Protein AF-A0A196SP09-F1 (afdb_monomer_lite)

Foldseek 3Di:
DDDPPPPPPPQAAAAADQDPCLPQNQADPVCNVLLVVLVVLLVCLLVQDAQDPQLVVCVVPVVPLVSLVVSQVVCQVVVLSLLVCVVSLVVLLVLLVVLLVVLLVDPVSSVSNNSLSSNLSSLLSQLSVLVSLVVRCRSVVSLVSNLSSCVSCVVPDDHSAHNVSSVVSNVLSVDSRSSLVVNLVSQLDPPLVSSLLVLLNHLQHLLVSLPCPPHDRDLVSLLSSLSSSLSSLLSSQSSPPVGPQAPDSHPLVSNLVSLLVSPPSSLVSLLCCCPRGPPLVPPRRDPVSNCSSVVSND

Structure (mmCIF, N/CA/C/O backbone):
data_AF-A0A196SP09-F1
#
_entry.id   AF-A0A196SP09-F1
#
loop_
_atom_site.group_PDB
_atom_site.id
_atom_site.type_symbol
_atom_site.label_atom_id
_atom_site.label_alt_id
_atom_site.label_comp_id
_atom_site.label_asym_id
_atom_site.label_entity_id
_atom_site.label_seq_id
_atom_site.pdbx_PDB_ins_code
_atom_site.Cartn_x
_atom_site.Cartn_y
_atom_site.Cartn_z
_atom_site.occupancy
_atom_site.B_iso_or_equiv
_atom_site.auth_seq_id
_atom_site.auth_comp_id
_atom_site.auth_asym_id
_atom_site.auth_atom_id
_atom_site.pdbx_PDB_model_num
ATOM 1 N N . MET A 1 1 ? 42.563 -8.379 -29.342 1.00 34.25 1 MET A N 1
ATOM 2 C CA . MET A 1 1 ? 41.766 -7.534 -28.430 1.00 34.25 1 MET A CA 1
ATOM 3 C C . MET A 1 1 ? 40.307 -7.861 -28.686 1.00 34.25 1 MET A C 1
ATOM 5 O O . MET A 1 1 ? 39.772 -7.442 -29.701 1.00 34.25 1 MET A O 1
ATOM 9 N N . GLY A 1 2 ? 39.725 -8.736 -27.865 1.00 29.48 2 GLY A N 1
ATOM 10 C CA . GLY A 1 2 ? 38.322 -9.121 -27.997 1.00 29.48 2 GLY A CA 1
ATOM 11 C C . GLY A 1 2 ? 37.447 -8.077 -27.318 1.00 29.48 2 GLY A C 1
ATOM 12 O O . GLY A 1 2 ? 37.572 -7.872 -26.113 1.00 29.48 2 GLY A O 1
ATOM 13 N N . PHE A 1 3 ? 36.596 -7.407 -28.090 1.00 30.56 3 PHE A N 1
ATOM 14 C CA . PHE A 1 3 ? 35.512 -6.602 -27.545 1.00 30.56 3 PHE A CA 1
ATOM 15 C C . PHE A 1 3 ? 34.494 -7.551 -26.913 1.00 30.56 3 PHE A C 1
ATOM 17 O O . PHE A 1 3 ? 33.843 -8.333 -27.601 1.00 30.56 3 PHE A O 1
ATOM 24 N N . CYS A 1 4 ? 34.399 -7.508 -25.587 1.00 27.55 4 CYS A N 1
ATOM 25 C CA . CYS A 1 4 ? 33.349 -8.180 -24.842 1.00 27.55 4 CYS A CA 1
ATOM 26 C C . CYS A 1 4 ? 32.075 -7.339 -24.987 1.00 27.55 4 CYS A C 1
ATOM 28 O O . CYS A 1 4 ? 31.869 -6.373 -24.254 1.00 27.55 4 CYS A O 1
ATOM 30 N N . THR A 1 5 ? 31.242 -7.658 -25.974 1.00 32.91 5 THR A N 1
ATOM 31 C CA . THR A 1 5 ? 29.873 -7.144 -26.055 1.00 32.91 5 THR A CA 1
ATOM 32 C C . THR A 1 5 ? 29.024 -7.884 -25.025 1.00 32.91 5 THR A C 1
ATOM 34 O O . THR A 1 5 ? 28.335 -8.849 -25.347 1.00 32.91 5 THR A O 1
ATOM 37 N N . CYS A 1 6 ? 29.082 -7.444 -23.765 1.00 33.06 6 CYS A N 1
ATOM 38 C CA . CYS A 1 6 ? 28.015 -7.717 -22.807 1.00 33.06 6 CYS A CA 1
ATOM 39 C C . CYS A 1 6 ? 26.782 -6.944 -23.280 1.00 33.06 6 CYS A C 1
ATOM 41 O O . CYS A 1 6 ? 26.588 -5.790 -22.906 1.00 33.06 6 CYS A O 1
ATOM 43 N N . GLY A 1 7 ? 25.988 -7.560 -24.155 1.00 32.38 7 GLY A N 1
ATOM 44 C CA . GLY A 1 7 ? 24.648 -7.080 -24.445 1.00 32.38 7 GLY A CA 1
ATOM 45 C C . GLY A 1 7 ? 23.857 -7.101 -23.145 1.00 32.38 7 GLY A C 1
ATOM 46 O O . GLY A 1 7 ? 23.478 -8.169 -22.667 1.00 32.38 7 GLY A O 1
ATOM 47 N N . GLU A 1 8 ? 23.637 -5.933 -22.541 1.00 41.34 8 GLU A N 1
ATOM 48 C CA . GLU A 1 8 ? 22.501 -5.770 -21.646 1.00 41.34 8 GLU A CA 1
ATOM 49 C C . GLU A 1 8 ? 21.275 -6.067 -22.508 1.00 41.34 8 GLU A C 1
ATOM 51 O O . GLU A 1 8 ? 20.885 -5.241 -23.324 1.00 41.34 8 GLU A O 1
ATOM 56 N N . THR A 1 9 ? 20.701 -7.266 -22.396 1.00 44.03 9 THR A N 1
ATOM 57 C CA . THR A 1 9 ? 19.372 -7.531 -22.949 1.00 44.03 9 THR A CA 1
ATOM 58 C C . THR A 1 9 ? 18.452 -6.449 -22.401 1.00 44.03 9 THR A C 1
ATOM 60 O O . THR A 1 9 ? 18.206 -6.401 -21.187 1.00 44.03 9 THR A O 1
ATOM 63 N N . GLU A 1 10 ? 18.012 -5.535 -23.264 1.00 54.69 10 GLU A N 1
ATOM 64 C CA . GLU A 1 10 ? 17.018 -4.530 -22.924 1.00 54.69 10 GLU A CA 1
ATOM 65 C C . GLU A 1 10 ? 15.747 -5.276 -22.531 1.00 54.69 10 GLU A C 1
ATOM 67 O O . GLU A 1 10 ? 14.979 -5.728 -23.369 1.00 54.69 10 GLU A O 1
ATOM 72 N N . GLN A 1 11 ? 15.577 -5.515 -21.227 1.00 66.69 11 GLN A N 1
ATOM 73 C CA . GLN A 1 11 ? 14.301 -6.012 -20.728 1.00 66.69 11 GLN A CA 1
ATOM 74 C C . GLN A 1 11 ? 13.218 -5.016 -21.118 1.00 66.69 11 GLN A C 1
ATOM 76 O O . GLN A 1 11 ? 13.412 -3.803 -20.964 1.00 66.69 11 GLN A O 1
ATOM 81 N N . HIS A 1 12 ? 12.123 -5.584 -21.608 1.00 80.25 12 HIS A N 1
ATOM 82 C CA . HIS A 1 12 ? 10.977 -4.875 -22.136 1.00 80.25 12 HIS A CA 1
ATOM 83 C C . HIS A 1 12 ? 10.432 -3.849 -21.139 1.00 80.25 12 HIS A C 1
ATOM 85 O O . HIS A 1 12 ? 10.361 -4.118 -19.934 1.00 80.25 12 HIS A O 1
ATOM 91 N N . HIS A 1 13 ? 10.103 -2.668 -21.647 1.00 83.38 13 HIS A N 1
ATOM 92 C CA . HIS A 1 13 ? 9.536 -1.559 -20.894 1.00 83.38 13 HIS A CA 1
ATOM 93 C C . HIS A 1 13 ? 8.604 -0.760 -21.800 1.00 83.38 13 HIS A C 1
ATOM 95 O O . HIS A 1 13 ? 8.757 -0.773 -23.018 1.00 83.38 13 HIS A O 1
ATOM 101 N N . ILE A 1 14 ? 7.680 -0.041 -21.179 1.00 87.62 14 ILE A N 1
ATOM 102 C CA . ILE A 1 14 ? 6.764 0.883 -21.835 1.00 87.62 14 ILE A CA 1
ATOM 103 C C . ILE A 1 14 ? 7.074 2.313 -21.391 1.00 87.62 14 ILE A C 1
ATOM 105 O O . ILE A 1 14 ? 7.579 2.540 -20.287 1.00 87.62 14 ILE A O 1
ATOM 109 N N . GLU A 1 15 ? 6.757 3.291 -22.235 1.00 86.56 15 GLU A N 1
ATOM 110 C CA . GLU A 1 15 ? 6.836 4.699 -21.848 1.00 86.56 15 GLU A CA 1
ATOM 111 C C . GLU A 1 15 ? 5.701 5.045 -20.876 1.00 86.56 15 GLU A C 1
ATOM 113 O O . GLU A 1 15 ? 4.531 4.726 -21.124 1.00 86.56 15 GLU A O 1
ATOM 118 N N . LEU A 1 16 ? 6.074 5.675 -19.758 1.00 87.44 16 LEU A N 1
ATOM 119 C CA . LEU A 1 16 ? 5.170 6.153 -18.715 1.00 87.44 16 LEU A CA 1
ATOM 120 C C . LEU A 1 16 ? 5.180 7.690 -18.6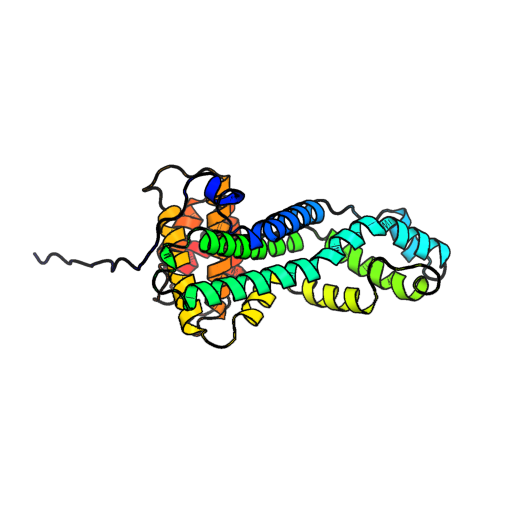69 1.00 87.44 16 LEU A C 1
ATOM 122 O O . LEU A 1 16 ? 6.214 8.293 -18.976 1.00 87.44 16 LEU A O 1
ATOM 126 N N . PRO A 1 17 ? 4.078 8.338 -18.250 1.00 83.25 17 PRO A N 1
ATOM 127 C CA . PRO A 1 17 ? 4.007 9.795 -18.188 1.00 83.25 17 PRO A CA 1
ATOM 128 C C . PRO A 1 17 ? 5.061 10.386 -17.237 1.00 83.25 17 PRO A C 1
ATOM 130 O O . PRO A 1 17 ? 5.317 9.859 -16.156 1.00 83.25 17 PRO A O 1
ATOM 133 N N . VAL A 1 18 ? 5.677 11.505 -17.615 1.00 80.62 18 VAL A N 1
ATOM 134 C CA . VAL A 1 18 ? 6.718 12.175 -16.802 1.00 80.62 18 VAL A CA 1
ATOM 135 C C . VAL A 1 18 ? 6.247 13.487 -16.159 1.00 80.62 18 VAL A C 1
ATOM 137 O O . VAL A 1 18 ? 6.968 14.059 -15.342 1.00 80.62 18 VAL A O 1
ATOM 140 N N . GLY A 1 19 ? 5.047 13.958 -16.518 1.00 78.50 19 GLY A N 1
ATOM 141 C CA . GLY A 1 19 ? 4.392 15.144 -15.954 1.00 78.50 19 GLY A CA 1
ATOM 142 C C . GLY A 1 19 ? 3.389 14.813 -14.845 1.00 78.50 19 GLY A C 1
ATOM 143 O O . GLY A 1 19 ? 3.223 13.653 -14.477 1.00 78.50 19 GLY A O 1
ATOM 144 N N . ASP A 1 20 ? 2.690 15.828 -14.331 1.00 74.69 20 ASP A N 1
ATOM 145 C CA . ASP A 1 20 ? 1.704 15.667 -13.244 1.00 74.69 20 ASP A CA 1
ATOM 146 C C . ASP A 1 20 ? 0.501 14.779 -13.632 1.00 74.69 20 ASP A C 1
ATOM 148 O O . ASP A 1 20 ? -0.178 14.226 -12.759 1.00 74.69 20 ASP A O 1
ATOM 152 N N . ASP A 1 21 ? 0.289 14.553 -14.932 1.00 74.25 21 ASP A N 1
ATOM 153 C CA . ASP A 1 21 ? -0.681 13.587 -15.461 1.00 74.25 21 ASP A CA 1
ATOM 154 C C . ASP A 1 21 ? -0.397 12.154 -14.971 1.00 74.25 21 ASP A C 1
ATOM 156 O O . ASP A 1 21 ? -1.334 11.388 -14.737 1.00 74.25 21 ASP A O 1
ATOM 160 N N . ALA A 1 22 ? 0.870 11.847 -14.645 1.00 73.88 22 ALA A N 1
ATOM 161 C CA . ALA A 1 22 ? 1.297 10.607 -13.990 1.00 73.88 22 ALA A CA 1
ATOM 162 C C . ALA A 1 22 ? 0.669 10.386 -12.603 1.00 73.88 22 ALA A C 1
ATOM 164 O O . ALA A 1 22 ? 0.846 9.323 -12.015 1.00 73.88 22 ALA A O 1
ATOM 165 N N . ILE A 1 23 ? 0.002 11.389 -12.028 1.00 72.00 23 ILE A N 1
ATOM 166 C CA . ILE A 1 23 ? -0.611 11.312 -10.700 1.00 72.00 23 ILE A CA 1
ATOM 167 C C . ILE A 1 23 ? -2.134 11.457 -10.799 1.00 72.00 23 ILE A C 1
ATOM 169 O O . ILE A 1 23 ? -2.855 10.703 -10.143 1.00 72.00 23 ILE A O 1
ATOM 173 N N . VAL A 1 24 ? -2.625 12.419 -11.592 1.00 63.75 24 VAL A N 1
ATOM 174 C CA . VAL A 1 24 ? -4.031 12.877 -11.543 1.00 63.75 24 VAL A CA 1
ATOM 175 C C . VAL A 1 24 ? -4.771 12.751 -12.887 1.00 63.75 24 VAL A C 1
ATOM 177 O O . VAL A 1 24 ? -5.998 12.767 -12.888 1.00 63.75 24 VAL A O 1
ATOM 180 N N . GLY A 1 25 ? -4.064 12.640 -14.018 1.00 58.94 25 GLY A N 1
ATOM 181 C CA . GLY A 1 25 ? -4.631 12.918 -15.348 1.00 58.94 25 GLY A CA 1
ATOM 182 C C . GLY A 1 25 ? -5.182 11.714 -16.110 1.00 58.94 25 GLY A C 1
ATOM 183 O O . GLY A 1 25 ? -6.231 11.829 -16.736 1.00 58.94 25 GLY A O 1
ATOM 184 N N . ASP A 1 26 ? -4.531 10.555 -16.010 1.00 72.44 26 ASP A N 1
ATOM 185 C CA . ASP A 1 26 ? -4.746 9.474 -16.983 1.00 72.44 26 ASP A CA 1
ATOM 186 C C . ASP A 1 26 ? -5.376 8.207 -16.390 1.00 72.44 26 ASP A C 1
ATOM 188 O O . ASP A 1 26 ? -5.132 7.122 -16.887 1.00 72.44 26 ASP A O 1
ATOM 192 N N . VAL A 1 27 ? -6.173 8.270 -15.319 1.00 85.25 27 VAL A N 1
ATOM 193 C CA . VAL A 1 27 ? -6.882 7.056 -14.859 1.00 85.25 27 VAL A CA 1
ATOM 194 C C . VAL A 1 27 ? -8.091 6.749 -15.746 1.00 85.25 27 VAL A C 1
ATOM 196 O O . VAL A 1 27 ? -8.827 7.651 -16.147 1.00 85.25 27 VAL A O 1
ATOM 199 N N . ALA A 1 28 ? -8.350 5.465 -15.999 1.00 90.81 28 ALA A N 1
ATOM 200 C CA . ALA A 1 28 ? -9.580 5.030 -16.656 1.00 90.81 28 ALA A CA 1
ATOM 201 C C . ALA A 1 28 ? -10.828 5.493 -15.873 1.00 90.81 28 ALA A C 1
ATOM 203 O O . ALA A 1 28 ? -10.856 5.496 -14.634 1.00 90.81 28 ALA A O 1
ATOM 204 N N . GLN A 1 29 ? -11.854 5.933 -16.608 1.00 91.56 29 GLN A N 1
ATOM 205 C CA . GLN A 1 29 ? -12.985 6.712 -16.088 1.00 91.56 29 GLN A CA 1
ATOM 206 C C . GLN A 1 29 ? -13.757 5.975 -14.983 1.00 91.56 29 GLN A C 1
ATOM 208 O O . GLN A 1 29 ? -14.181 6.584 -13.999 1.00 91.56 29 GLN A O 1
ATOM 213 N N . GLU A 1 30 ? -13.907 4.661 -15.111 1.00 93.88 30 GLU A N 1
ATOM 214 C CA . GLU A 1 30 ? -14.551 3.772 -14.144 1.00 93.88 30 GLU A CA 1
ATOM 215 C C . GLU A 1 30 ? -13.809 3.671 -12.799 1.00 93.88 30 GLU A C 1
ATOM 217 O O . GLU A 1 30 ? -14.419 3.312 -11.792 1.00 93.88 30 GLU A O 1
ATOM 222 N N . TYR A 1 31 ? -12.523 4.037 -12.749 1.00 94.94 31 TYR A N 1
ATOM 223 C CA . TYR A 1 31 ? -11.706 4.032 -11.530 1.00 94.94 31 TYR A CA 1
ATOM 224 C C . TYR A 1 31 ? -11.474 5.433 -10.947 1.00 94.94 31 TYR A C 1
ATOM 226 O O . TYR A 1 31 ? -10.923 5.556 -9.849 1.00 94.94 31 TYR A O 1
ATOM 234 N N . ALA A 1 32 ? -11.934 6.494 -11.616 1.00 93.31 32 ALA A N 1
ATOM 235 C CA . ALA A 1 32 ? -11.741 7.873 -11.164 1.00 93.31 32 ALA A CA 1
ATOM 236 C C . ALA A 1 32 ? -12.408 8.156 -9.802 1.00 93.31 32 ALA A C 1
ATOM 238 O O . ALA A 1 32 ? -11.837 8.845 -8.950 1.00 93.31 32 ALA A O 1
ATOM 239 N N . SER A 1 33 ? -13.601 7.601 -9.547 1.00 94.00 33 SER A N 1
ATOM 240 C CA . SER A 1 33 ? -14.265 7.744 -8.241 1.00 94.00 33 SER A CA 1
ATOM 241 C C . SER A 1 33 ? -13.490 7.033 -7.135 1.00 94.00 33 SER A C 1
ATOM 243 O O . SER A 1 33 ? -13.280 7.614 -6.070 1.00 94.00 33 SER A O 1
ATOM 245 N N . LEU A 1 34 ? -12.993 5.824 -7.409 1.00 95.44 34 LEU A N 1
ATOM 246 C CA . LEU A 1 34 ? -12.182 5.050 -6.474 1.00 95.44 34 LEU A CA 1
ATOM 247 C C . LEU A 1 34 ? -10.895 5.796 -6.112 1.00 95.44 34 LEU A C 1
ATOM 249 O O . LEU A 1 34 ? -10.590 5.923 -4.926 1.00 95.44 34 LEU A O 1
ATOM 253 N N . GLN A 1 35 ? -10.175 6.340 -7.099 1.00 94.44 35 GLN A N 1
ATOM 254 C CA . GLN A 1 35 ? -8.991 7.176 -6.872 1.00 94.44 35 GLN A CA 1
ATOM 255 C C . GLN A 1 35 ? -9.306 8.373 -5.962 1.00 94.44 35 GLN A C 1
ATOM 257 O O . GLN A 1 35 ? -8.567 8.663 -5.016 1.00 94.44 35 GLN A O 1
ATOM 262 N N . LYS A 1 36 ? -10.417 9.069 -6.214 1.00 94.44 36 LYS A N 1
ATOM 263 C CA . LYS A 1 36 ? -10.829 10.222 -5.407 1.00 94.44 36 LYS A CA 1
ATOM 264 C C . LYS A 1 36 ? -11.171 9.831 -3.967 1.00 94.44 36 LYS A C 1
ATOM 266 O O . LYS A 1 36 ? -10.681 10.463 -3.032 1.00 94.44 36 LYS A O 1
ATOM 271 N N . GLU A 1 37 ? -12.006 8.813 -3.777 1.00 95.94 37 GLU A N 1
ATOM 272 C CA . GLU A 1 37 ? -12.491 8.378 -2.459 1.00 95.94 37 GLU A CA 1
ATOM 273 C C . GLU A 1 37 ? -11.356 7.890 -1.556 1.00 95.94 37 GLU A C 1
ATOM 275 O O . GLU A 1 37 ? -11.248 8.270 -0.391 1.00 95.94 37 GLU A O 1
ATOM 280 N N . SER A 1 38 ? -10.471 7.080 -2.112 1.00 96.69 38 SER A N 1
ATOM 281 C CA . SER A 1 38 ? -9.297 6.546 -1.424 1.00 96.69 38 SER A CA 1
ATOM 282 C C . SER A 1 38 ? -8.248 7.615 -1.094 1.00 96.69 38 SER A C 1
ATOM 284 O O . SER A 1 38 ? -7.693 7.592 0.004 1.00 96.69 38 SER A O 1
ATOM 286 N N . THR A 1 39 ? -8.014 8.589 -1.981 1.00 95.69 39 THR A N 1
ATOM 287 C CA . THR A 1 39 ? -7.141 9.742 -1.695 1.00 95.69 39 THR A CA 1
ATOM 288 C C . THR A 1 39 ? -7.694 10.539 -0.515 1.00 95.69 39 THR A C 1
ATOM 290 O O . THR A 1 39 ? -6.983 10.809 0.452 1.00 95.69 39 THR A O 1
ATOM 293 N N . GLN A 1 40 ? -9.001 10.818 -0.527 1.00 96.81 40 GLN A N 1
ATOM 294 C CA . GLN A 1 40 ? -9.672 11.480 0.593 1.00 96.81 40 GLN A CA 1
ATOM 295 C C . GLN A 1 40 ? -9.597 10.663 1.886 1.00 96.81 40 GLN A C 1
ATOM 297 O O . GLN A 1 40 ? -9.472 11.239 2.968 1.00 96.81 40 GLN A O 1
ATOM 302 N N . LEU A 1 41 ? -9.684 9.333 1.802 1.00 98.19 41 LEU A N 1
ATOM 303 C CA . LEU A 1 41 ? -9.520 8.460 2.959 1.00 98.19 41 LEU A CA 1
ATOM 304 C C . LEU A 1 41 ? -8.112 8.589 3.552 1.00 98.19 41 LEU A C 1
ATOM 306 O O . LEU A 1 41 ? -7.994 8.774 4.760 1.00 98.19 41 LEU A O 1
ATOM 310 N N . ILE A 1 42 ? -7.059 8.545 2.730 1.00 97.88 42 ILE A N 1
ATOM 311 C CA . ILE A 1 42 ? -5.670 8.724 3.184 1.00 97.88 42 ILE A CA 1
ATOM 312 C C . ILE A 1 42 ? -5.499 10.050 3.932 1.00 97.88 42 ILE A C 1
ATOM 314 O O . ILE A 1 42 ? -4.961 10.064 5.042 1.00 97.88 42 ILE A O 1
ATOM 318 N N . ASP A 1 43 ? -6.006 11.147 3.371 1.00 97.00 43 ASP A N 1
ATOM 319 C CA . ASP A 1 43 ? -5.892 12.469 3.991 1.00 97.00 43 ASP A CA 1
ATOM 320 C C . ASP A 1 43 ? -6.650 12.555 5.318 1.00 97.00 43 ASP A C 1
ATOM 322 O O . ASP A 1 43 ? -6.153 13.129 6.291 1.00 97.00 43 ASP A O 1
ATOM 326 N N . LYS A 1 44 ? -7.831 11.936 5.404 1.00 97.81 44 LYS A N 1
ATOM 327 C CA . LYS A 1 44 ? -8.598 11.854 6.653 1.00 97.81 44 LYS A CA 1
ATOM 328 C C . LYS A 1 44 ? -7.892 10.998 7.702 1.00 97.81 44 LYS A C 1
ATOM 330 O O . LYS A 1 44 ? -7.855 11.391 8.864 1.00 97.81 44 LYS A O 1
ATOM 335 N N . LEU A 1 45 ? -7.313 9.860 7.310 1.00 97.88 45 LEU A N 1
ATOM 336 C CA . LEU A 1 45 ? -6.604 8.954 8.220 1.00 97.88 45 LEU A CA 1
ATOM 337 C C . LEU A 1 45 ? -5.385 9.626 8.853 1.00 97.88 45 LEU A C 1
ATOM 339 O O . LEU A 1 45 ? -5.225 9.546 10.069 1.00 97.88 45 LEU A O 1
ATOM 343 N N . ARG A 1 46 ? -4.585 10.351 8.059 1.00 96.81 46 ARG A N 1
ATOM 344 C CA . ARG A 1 46 ? -3.426 11.128 8.544 1.00 96.81 46 ARG A CA 1
ATOM 345 C C . ARG A 1 46 ? -3.795 12.147 9.623 1.00 96.81 46 ARG A C 1
ATOM 347 O O . ARG A 1 46 ? -2.972 12.467 10.473 1.00 96.81 46 ARG A O 1
ATOM 354 N N . ASN A 1 47 ? -5.029 12.645 9.582 1.00 95.31 47 ASN A N 1
ATOM 355 C CA . ASN A 1 47 ? -5.526 13.713 10.442 1.00 95.31 47 ASN A CA 1
ATOM 356 C C . ASN A 1 47 ? -6.584 13.227 11.449 1.00 95.31 47 ASN A C 1
ATOM 358 O O . ASN A 1 47 ? -7.397 14.023 11.927 1.00 95.31 47 ASN A O 1
ATOM 362 N N . ILE A 1 48 ? -6.595 11.930 11.791 1.00 94.81 48 ILE A N 1
ATOM 363 C CA . ILE A 1 48 ? -7.503 11.415 12.823 1.00 94.81 48 ILE A CA 1
ATOM 364 C C . ILE A 1 48 ? -7.233 12.112 14.155 1.00 94.81 48 ILE A C 1
ATOM 366 O O . ILE A 1 48 ? -6.116 12.126 14.678 1.00 94.81 48 ILE A O 1
ATOM 370 N N . SER A 1 49 ? -8.306 12.648 14.734 1.00 91.62 49 SER A N 1
ATOM 371 C CA . SER A 1 49 ? -8.245 13.318 16.026 1.00 91.62 49 SER A CA 1
ATOM 372 C C . SER A 1 49 ? -7.866 12.335 17.138 1.00 91.62 49 SER A C 1
ATOM 374 O O . SER A 1 49 ? -8.375 11.209 17.171 1.00 91.62 49 SER A O 1
ATOM 376 N N . PRO A 1 50 ? -7.001 12.740 18.082 1.00 90.44 50 PRO A N 1
ATOM 377 C CA . PRO A 1 50 ? -6.699 11.920 19.243 1.00 90.44 50 PRO A CA 1
ATOM 378 C C . PRO A 1 50 ? -7.942 11.747 20.125 1.00 90.44 50 PRO A C 1
ATOM 380 O O . PRO A 1 50 ? -8.792 12.630 20.213 1.00 90.44 50 PRO A O 1
ATOM 383 N N . ILE A 1 51 ? -8.007 10.624 20.845 1.00 91.31 51 ILE A N 1
ATOM 384 C CA . ILE A 1 51 ? -9.045 10.390 21.859 1.00 91.31 51 ILE A CA 1
ATOM 385 C C . ILE A 1 51 ? -8.955 11.492 22.924 1.00 91.31 51 ILE A C 1
ATOM 387 O O . ILE A 1 51 ? -7.886 11.686 23.521 1.00 91.31 51 ILE A O 1
ATOM 391 N N . SER A 1 52 ? -10.074 12.176 23.173 1.00 87.38 52 SER A N 1
ATOM 392 C CA . SER A 1 52 ? -10.162 13.267 24.147 1.00 87.38 52 SER A CA 1
ATOM 393 C C . SER A 1 52 ? -9.844 12.794 25.571 1.00 87.38 52 SER A C 1
ATOM 395 O O . SER A 1 52 ? -9.992 11.616 25.913 1.00 87.38 52 SER A O 1
ATOM 397 N N . ALA A 1 53 ? -9.393 13.719 26.423 1.00 86.75 53 ALA A N 1
ATOM 398 C CA . ALA A 1 53 ? -9.135 13.422 27.832 1.00 86.75 53 ALA A CA 1
ATOM 399 C C . ALA A 1 53 ? -10.405 12.923 28.544 1.00 86.75 53 ALA A C 1
ATOM 401 O O . ALA A 1 53 ? -10.341 11.947 29.290 1.00 86.75 53 ALA A O 1
ATOM 402 N N . ASP A 1 54 ? -11.556 13.519 28.229 1.00 82.75 54 ASP A N 1
ATOM 403 C CA . ASP A 1 54 ? -12.854 13.136 28.791 1.00 82.75 54 ASP A CA 1
ATOM 404 C C . ASP A 1 54 ? -13.265 11.722 28.370 1.00 82.75 54 ASP A C 1
ATOM 406 O O . ASP A 1 54 ? -13.688 10.917 29.204 1.00 82.75 54 ASP A O 1
ATOM 410 N N . ALA A 1 55 ? -13.059 11.366 27.096 1.00 85.31 55 ALA A N 1
ATOM 411 C CA . ALA A 1 55 ? -13.290 10.004 26.631 1.00 85.31 55 ALA A CA 1
ATOM 412 C C . ALA A 1 55 ? -12.358 9.021 27.354 1.00 85.31 55 ALA A C 1
ATOM 414 O O . ALA A 1 55 ? -12.820 7.999 27.860 1.00 85.31 55 ALA A O 1
ATOM 415 N N . LYS A 1 56 ? -11.067 9.345 27.511 1.00 85.19 56 LYS A N 1
ATOM 416 C CA . LYS A 1 56 ? -10.128 8.507 28.281 1.00 85.19 56 LYS A CA 1
ATOM 417 C C . LYS A 1 56 ? -10.553 8.342 29.741 1.00 85.19 56 LYS A C 1
ATOM 419 O O . LYS A 1 56 ? -10.451 7.236 30.264 1.00 85.19 56 LYS A O 1
ATOM 424 N N . AL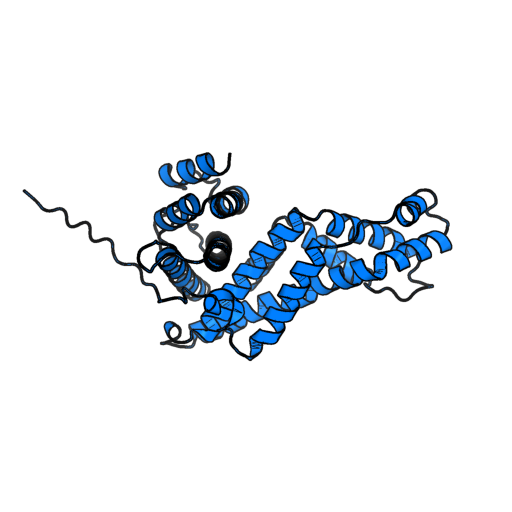A A 1 57 ? -11.069 9.393 30.378 1.00 84.56 57 ALA A N 1
ATOM 425 C CA . ALA A 1 57 ? -11.531 9.353 31.765 1.00 84.56 57 ALA A CA 1
ATOM 426 C C . ALA A 1 57 ? -12.696 8.371 31.980 1.00 84.56 57 ALA A C 1
ATOM 428 O O . ALA A 1 57 ? -12.853 7.837 33.079 1.00 84.56 57 ALA A O 1
ATOM 429 N N . SER A 1 58 ? -13.471 8.060 30.934 1.00 84.56 58 SER A N 1
ATOM 430 C CA . SER A 1 58 ? -14.511 7.027 31.016 1.00 84.56 58 SER A CA 1
ATOM 431 C C . SER A 1 58 ? -13.942 5.631 31.330 1.00 84.56 58 SER A C 1
ATOM 433 O O . SER A 1 58 ? -14.619 4.829 31.971 1.00 84.56 58 SER A O 1
ATOM 435 N N . LEU A 1 59 ? -12.681 5.336 30.974 1.00 75.12 59 LEU A N 1
ATOM 436 C CA . LEU A 1 59 ? -12.038 4.049 31.289 1.00 75.12 59 LEU A CA 1
ATOM 437 C C . LEU A 1 59 ? -11.813 3.849 32.791 1.00 75.12 59 LEU A C 1
ATOM 439 O O . LEU A 1 59 ? -11.718 2.708 33.241 1.00 75.12 59 LEU A O 1
ATOM 443 N N . SER A 1 60 ? -11.759 4.934 33.562 1.00 80.12 60 SER A N 1
ATOM 444 C CA . SER A 1 60 ? -11.614 4.901 35.019 1.00 80.12 60 SER A CA 1
ATOM 445 C C . SER A 1 60 ? -12.899 4.452 35.724 1.00 80.12 60 SER A C 1
ATOM 447 O O . SER A 1 60 ? -12.844 4.009 36.867 1.00 80.12 60 SER A O 1
ATOM 449 N N . ASN A 1 61 ? -14.057 4.540 35.055 1.00 78.94 61 ASN A N 1
ATOM 450 C CA . ASN A 1 61 ? -15.340 4.072 35.574 1.00 78.94 61 ASN A CA 1
ATOM 451 C C . ASN A 1 61 ? -16.164 3.384 34.471 1.00 78.94 61 ASN A C 1
ATOM 453 O O . ASN A 1 61 ? -17.097 3.944 33.899 1.00 78.94 61 ASN A O 1
ATOM 457 N N . THR A 1 62 ? -15.804 2.135 34.176 1.00 74.50 62 THR A N 1
ATOM 458 C CA . THR A 1 62 ? -16.389 1.339 33.077 1.00 74.50 62 THR A CA 1
ATOM 459 C C . THR A 1 62 ? -17.832 0.865 33.304 1.00 74.50 62 THR A C 1
ATOM 461 O O . THR A 1 62 ? -18.434 0.307 32.387 1.00 74.50 62 THR A O 1
ATOM 464 N N . GLN A 1 63 ? -18.389 1.068 34.502 1.00 80.50 63 GLN A N 1
ATOM 465 C CA . GLN A 1 63 ? -19.783 0.739 34.839 1.00 80.50 63 GLN A CA 1
ATOM 466 C C . GLN A 1 63 ? -20.749 1.886 34.488 1.00 80.50 63 GLN A C 1
ATOM 468 O O . GLN A 1 63 ? -21.954 1.671 34.393 1.00 80.50 63 GLN A O 1
ATOM 473 N N . ASP A 1 64 ? -20.229 3.098 34.278 1.00 87.31 64 ASP A N 1
ATOM 474 C CA . ASP A 1 64 ? -21.011 4.295 33.972 1.00 87.31 64 ASP A CA 1
ATOM 475 C C . ASP A 1 64 ? -21.364 4.344 32.474 1.00 87.31 64 ASP A C 1
ATOM 477 O O . ASP A 1 64 ? -20.596 4.833 31.641 1.00 87.31 64 ASP A O 1
ATOM 481 N N . VAL A 1 65 ? -22.527 3.782 32.123 1.00 88.31 65 VAL A N 1
ATOM 482 C CA . VAL A 1 65 ? -23.007 3.678 30.732 1.00 88.31 65 VAL A CA 1
ATOM 483 C C . VAL A 1 65 ? -23.142 5.050 30.070 1.00 88.31 65 VAL A C 1
ATOM 485 O O . VAL A 1 65 ? -22.846 5.180 28.883 1.00 88.31 65 VAL A O 1
ATOM 488 N N . GLU A 1 66 ? -23.533 6.083 30.817 1.00 89.94 66 GLU A N 1
ATOM 489 C CA . GLU A 1 66 ? -23.695 7.437 30.285 1.00 89.94 66 GLU A CA 1
ATOM 490 C C . GLU A 1 66 ? -22.345 8.025 29.859 1.00 89.94 66 GLU A C 1
ATOM 492 O O . GLU A 1 66 ? -22.205 8.515 28.735 1.00 89.94 66 GLU A O 1
ATOM 497 N N . LYS A 1 67 ? -21.306 7.880 30.692 1.00 89.12 67 LYS A N 1
ATOM 498 C CA . LYS A 1 67 ? -19.944 8.301 30.322 1.00 89.12 67 LYS A CA 1
ATOM 499 C C . LYS A 1 67 ? -19.371 7.501 29.160 1.00 89.12 67 LYS A C 1
ATOM 501 O O . LYS A 1 67 ? -18.707 8.082 28.302 1.00 89.12 67 LYS A O 1
ATOM 506 N N . GLN A 1 68 ? -19.626 6.193 29.105 1.00 89.44 68 GLN A N 1
ATOM 507 C CA . GLN A 1 68 ? -19.220 5.363 27.964 1.00 89.44 68 GLN A CA 1
ATOM 508 C C . GLN A 1 68 ? -19.909 5.827 26.673 1.00 89.44 68 GLN A C 1
ATOM 510 O O . GLN A 1 68 ? -19.265 5.925 25.630 1.00 89.44 68 GLN A O 1
ATOM 515 N N . LEU A 1 69 ? -21.198 6.170 26.741 1.00 91.44 69 LEU A N 1
ATOM 516 C CA . LEU A 1 69 ? -21.956 6.671 25.598 1.00 91.44 69 LEU A CA 1
ATOM 517 C C . LEU A 1 69 ? -21.438 8.030 25.112 1.00 91.44 69 LEU A C 1
ATOM 519 O O . LEU A 1 69 ? -21.262 8.215 23.908 1.00 91.44 69 LEU A O 1
ATOM 523 N N . LEU A 1 70 ? -21.161 8.967 26.021 1.00 90.81 70 LEU A N 1
ATOM 524 C CA . LEU A 1 70 ? -20.564 10.261 25.672 1.00 90.81 70 LEU A CA 1
ATOM 525 C C . LEU A 1 70 ? -19.188 10.088 25.019 1.00 90.81 70 LEU A C 1
ATOM 527 O O . LEU A 1 70 ? -18.909 10.715 23.995 1.00 90.81 70 LEU A O 1
ATOM 531 N N . ALA A 1 71 ? -18.358 9.189 25.555 1.00 91.25 71 ALA A N 1
ATOM 532 C CA . ALA A 1 71 ? -17.065 8.866 24.965 1.00 91.25 71 ALA A CA 1
ATOM 533 C C . ALA A 1 71 ? -17.222 8.300 23.544 1.00 91.25 71 ALA A C 1
ATOM 535 O O . ALA A 1 71 ? -16.566 8.780 22.623 1.00 91.25 71 ALA A O 1
ATOM 536 N N . VAL A 1 72 ? -18.137 7.350 23.333 1.00 91.94 72 VAL A N 1
ATOM 537 C CA . VAL A 1 72 ? -18.412 6.768 22.009 1.00 91.94 72 VAL A CA 1
ATOM 538 C C . VAL A 1 72 ? -18.892 7.818 21.008 1.00 91.94 72 VAL A C 1
ATOM 540 O O . VAL A 1 72 ? -18.354 7.880 19.905 1.00 91.94 72 VAL A O 1
ATOM 543 N N . LYS A 1 73 ? -19.834 8.684 21.398 1.00 92.25 73 LYS A N 1
ATOM 544 C CA . LYS A 1 73 ? -20.316 9.784 20.545 1.00 92.25 73 LYS A CA 1
ATOM 545 C C . LYS A 1 73 ? -19.195 10.747 20.160 1.00 92.25 73 LYS A C 1
ATOM 547 O O . LYS A 1 73 ? -19.127 11.183 19.019 1.00 92.25 73 LYS A O 1
ATOM 552 N N . SER A 1 74 ? -18.274 11.040 21.080 1.00 92.62 74 SER A N 1
ATOM 553 C CA . SER A 1 74 ? -17.131 11.914 20.783 1.00 92.62 74 SER A CA 1
ATOM 554 C C . SER A 1 74 ? -16.169 11.336 19.734 1.00 92.62 74 SER A C 1
ATOM 556 O O . SER A 1 74 ? -15.474 12.088 19.057 1.00 92.62 74 SER A O 1
ATOM 558 N N . LEU A 1 75 ? -16.143 10.007 19.577 1.00 93.69 75 LEU A N 1
ATOM 559 C CA . LEU A 1 75 ? -15.288 9.303 18.617 1.00 93.69 75 LEU A CA 1
ATOM 560 C C . LEU A 1 75 ? -15.973 9.045 17.275 1.00 93.69 75 LEU A C 1
ATOM 562 O O . LEU A 1 75 ? -15.306 8.592 16.346 1.00 93.69 75 LEU A O 1
ATOM 566 N N . GLU A 1 76 ? -17.273 9.321 17.158 1.00 93.31 76 GLU A N 1
ATOM 567 C CA . GLU A 1 76 ? -18.073 9.009 15.974 1.00 93.31 76 GLU A CA 1
ATOM 568 C C . GLU A 1 76 ? -17.432 9.497 14.659 1.00 93.31 76 GLU A C 1
ATOM 570 O O . GLU A 1 76 ? -17.301 8.669 13.755 1.00 93.31 76 GLU A O 1
ATOM 575 N N . PRO A 1 77 ? -16.911 10.738 14.542 1.00 94.94 77 PRO A N 1
ATOM 576 C CA . PRO A 1 77 ? -16.261 11.186 13.308 1.00 94.94 77 PRO A CA 1
ATOM 577 C C . PRO A 1 77 ? -15.033 10.342 12.934 1.00 94.94 77 PRO A C 1
ATOM 579 O O . PRO A 1 77 ? -14.880 9.922 11.786 1.00 94.94 77 PRO A O 1
ATOM 582 N N . SER A 1 78 ? -14.169 10.039 13.908 1.00 96.81 78 SER A N 1
ATOM 583 C CA . SER A 1 78 ? -12.972 9.219 13.689 1.00 96.81 78 SER A CA 1
ATOM 584 C C . SER A 1 78 ? -13.336 7.774 13.343 1.00 96.81 78 SER A C 1
ATOM 586 O O . SER A 1 78 ? -12.724 7.177 12.462 1.00 96.81 78 SER A O 1
ATOM 588 N N . VAL A 1 79 ? -14.352 7.208 14.001 1.00 96.44 79 VAL A N 1
ATOM 589 C CA . VAL A 1 79 ? -14.822 5.841 13.735 1.00 96.44 79 VAL A CA 1
ATOM 590 C C . VAL A 1 79 ? -15.467 5.738 12.356 1.00 96.44 79 VAL A C 1
ATOM 592 O O . VAL A 1 79 ? -15.224 4.758 11.659 1.00 96.44 79 VAL A O 1
ATOM 595 N N . GLN A 1 80 ? -16.215 6.752 11.916 1.00 95.88 80 GLN A N 1
ATOM 596 C CA . GLN A 1 80 ? -16.761 6.807 10.559 1.00 95.88 80 GLN A CA 1
ATOM 597 C C . GLN A 1 80 ? -15.645 6.810 9.506 1.00 95.88 80 GLN A C 1
ATOM 599 O O . GLN A 1 80 ? -15.723 6.045 8.548 1.00 95.88 80 GLN A O 1
ATOM 604 N N . ILE A 1 81 ? -14.569 7.580 9.703 1.00 97.88 81 ILE A N 1
ATOM 605 C CA . ILE A 1 81 ? -13.392 7.547 8.815 1.00 97.88 81 ILE A CA 1
ATOM 606 C C . ILE A 1 81 ? -12.766 6.146 8.803 1.00 97.88 81 ILE A C 1
ATOM 608 O O . ILE A 1 81 ? -12.555 5.563 7.743 1.00 97.88 81 ILE A O 1
ATOM 612 N N . ILE A 1 82 ? -12.510 5.577 9.983 1.00 97.81 82 ILE A N 1
ATOM 613 C CA . ILE A 1 82 ? -11.899 4.249 10.137 1.00 97.81 82 ILE A CA 1
ATOM 614 C C . ILE A 1 82 ? -12.774 3.154 9.496 1.00 97.81 82 ILE A C 1
ATOM 616 O O . ILE A 1 82 ? -12.248 2.228 8.881 1.00 97.81 82 ILE A O 1
ATOM 620 N N . SER A 1 83 ? -14.103 3.277 9.557 1.00 96.88 83 SER A N 1
ATOM 621 C CA . SER A 1 83 ? -15.036 2.316 8.953 1.00 96.88 83 SER A CA 1
ATOM 622 C C . SER A 1 83 ? -14.922 2.224 7.426 1.00 96.88 83 SER A C 1
ATOM 624 O O . SER A 1 83 ? -15.216 1.176 6.854 1.00 96.88 83 SER A O 1
ATOM 626 N N . GLN A 1 84 ? -14.432 3.279 6.761 1.00 97.44 84 GLN A N 1
ATOM 627 C CA . GLN A 1 84 ? -14.251 3.314 5.305 1.00 97.44 84 GLN A CA 1
ATOM 628 C C . GLN A 1 84 ? -13.050 2.490 4.826 1.00 97.44 84 GLN A C 1
ATOM 630 O O . GLN A 1 84 ? -12.949 2.200 3.636 1.00 97.44 84 GLN A O 1
ATOM 635 N N . ILE A 1 85 ? -12.163 2.065 5.734 1.00 98.00 85 ILE A N 1
ATOM 636 C CA . ILE A 1 85 ? -10.968 1.289 5.388 1.00 98.00 85 ILE A CA 1
ATOM 637 C C . ILE A 1 85 ? -11.350 -0.000 4.656 1.00 98.00 85 ILE A C 1
ATOM 639 O O . ILE A 1 85 ? -10.912 -0.208 3.533 1.00 98.00 85 ILE A O 1
ATOM 643 N N . GLN A 1 86 ? -12.202 -0.850 5.240 1.00 95.88 86 GLN A N 1
ATOM 644 C CA . GLN A 1 86 ? -12.568 -2.130 4.619 1.00 95.88 86 GLN A CA 1
ATOM 645 C C . GLN A 1 86 ? -13.196 -2.001 3.220 1.00 95.88 86 GLN A C 1
ATOM 647 O O . GLN A 1 86 ? -12.711 -2.695 2.317 1.00 95.88 86 GLN A O 1
ATOM 652 N N . PRO A 1 87 ? -14.237 -1.168 3.000 1.00 96.50 87 PRO A N 1
ATOM 653 C CA . PRO A 1 87 ? -14.850 -1.050 1.681 1.00 96.50 87 PRO A CA 1
ATOM 654 C C . PRO A 1 87 ? -13.874 -0.498 0.637 1.00 96.50 87 PRO A C 1
ATOM 656 O O . PRO A 1 87 ? -13.772 -1.086 -0.439 1.00 96.50 87 PRO A O 1
ATOM 659 N N . VAL A 1 88 ? -13.089 0.538 0.961 1.00 98.06 88 VAL A N 1
ATOM 660 C CA . VAL A 1 88 ? -12.079 1.073 0.031 1.00 98.06 88 VAL A CA 1
ATOM 661 C C . VAL A 1 88 ? -11.007 0.022 -0.260 1.00 98.06 88 VAL A C 1
ATOM 663 O O . VAL A 1 88 ? -10.726 -0.263 -1.420 1.00 98.06 88 VAL A O 1
ATOM 666 N N . SER A 1 89 ? -10.462 -0.645 0.762 1.00 97.94 89 SER A N 1
ATOM 667 C CA . SER A 1 89 ? -9.482 -1.724 0.583 1.00 97.94 89 SER A CA 1
ATOM 668 C C . SER A 1 89 ? -9.999 -2.849 -0.321 1.00 97.94 89 SER A C 1
ATOM 670 O O . SER A 1 89 ? -9.239 -3.399 -1.118 1.00 97.94 89 SER A O 1
ATOM 672 N N . ALA A 1 90 ? -11.277 -3.219 -0.197 1.00 97.19 90 ALA A N 1
ATOM 673 C CA . ALA A 1 90 ? -11.899 -4.236 -1.041 1.00 97.19 90 ALA A CA 1
ATOM 674 C C . ALA A 1 90 ? -12.041 -3.768 -2.497 1.00 97.19 90 ALA A C 1
ATOM 676 O O . ALA A 1 90 ? -11.711 -4.528 -3.408 1.00 97.19 90 ALA A O 1
ATOM 677 N N . GLN A 1 91 ? -12.472 -2.523 -2.717 1.00 97.94 91 GLN A N 1
ATOM 678 C CA . GLN A 1 91 ? -12.585 -1.942 -4.056 1.00 97.94 91 GLN A CA 1
ATOM 679 C C . GLN A 1 91 ? -11.224 -1.801 -4.745 1.00 97.94 91 GLN A C 1
ATOM 681 O O . GLN A 1 91 ? -11.128 -2.113 -5.925 1.00 97.94 91 GLN A O 1
ATOM 686 N N . ILE A 1 92 ? -10.164 -1.435 -4.016 1.00 98.19 92 ILE A N 1
ATOM 687 C CA . ILE A 1 92 ? -8.791 -1.399 -4.547 1.00 98.19 92 ILE A CA 1
ATOM 688 C C . ILE A 1 92 ? -8.347 -2.786 -5.013 1.00 98.19 92 ILE A C 1
ATOM 690 O O . ILE A 1 92 ? -7.880 -2.938 -6.137 1.00 98.19 92 ILE A O 1
ATOM 694 N N . CYS A 1 93 ? -8.525 -3.819 -4.183 1.00 97.19 93 CYS A N 1
ATOM 695 C CA . CYS A 1 93 ? -8.135 -5.183 -4.559 1.00 97.19 93 CYS A CA 1
ATOM 696 C C . CYS A 1 93 ? -8.921 -5.687 -5.775 1.00 97.19 93 CYS A C 1
ATOM 698 O O . CYS A 1 93 ? -8.358 -6.352 -6.647 1.00 97.19 93 CYS A O 1
ATOM 700 N N . LYS A 1 94 ? -10.216 -5.355 -5.836 1.00 96.69 94 LYS A N 1
ATOM 701 C CA . LYS A 1 94 ? -11.058 -5.658 -6.989 1.00 96.69 94 LYS A CA 1
ATOM 702 C C . LYS A 1 94 ? -10.558 -4.926 -8.235 1.00 96.69 94 LYS A C 1
ATOM 704 O O . LYS A 1 94 ? -10.300 -5.587 -9.228 1.00 96.69 94 LYS A O 1
ATOM 709 N N . GLY A 1 95 ? -10.329 -3.615 -8.155 1.00 97.31 95 GLY A N 1
ATOM 710 C CA . GLY A 1 95 ? -9.829 -2.808 -9.268 1.00 97.31 95 GLY A CA 1
ATOM 711 C C . GLY A 1 95 ? -8.515 -3.338 -9.833 1.00 97.31 95 GLY A C 1
ATOM 712 O O . GLY A 1 95 ? -8.413 -3.537 -11.034 1.00 97.31 95 GLY A O 1
ATOM 713 N N . VAL A 1 96 ? -7.551 -3.690 -8.976 1.00 97.56 96 VAL A N 1
ATOM 714 C CA . VAL A 1 96 ? -6.296 -4.314 -9.430 1.00 97.56 96 VAL A CA 1
ATOM 715 C C . VAL A 1 96 ? -6.550 -5.634 -10.165 1.00 97.56 96 VAL A C 1
ATOM 717 O O . VAL A 1 96 ? -5.936 -5.884 -11.197 1.00 97.56 96 VAL A O 1
ATOM 720 N N . THR A 1 97 ? -7.441 -6.480 -9.642 1.00 96.56 97 THR A N 1
ATOM 721 C CA . THR A 1 97 ? -7.746 -7.783 -10.254 1.00 96.56 97 THR A CA 1
ATOM 722 C C . THR A 1 97 ? -8.445 -7.614 -11.604 1.00 96.56 97 THR A C 1
ATOM 724 O O . THR A 1 97 ? -8.054 -8.262 -12.570 1.00 96.56 97 THR A O 1
ATOM 727 N N . ASP A 1 98 ? -9.436 -6.726 -11.674 1.00 96.25 98 ASP A N 1
ATOM 728 C CA . ASP A 1 98 ? -10.213 -6.447 -12.883 1.00 96.25 98 ASP A CA 1
ATOM 729 C C . ASP A 1 98 ? -9.313 -5.854 -13.981 1.00 96.25 98 ASP A C 1
ATOM 731 O O . ASP A 1 98 ? -9.335 -6.330 -15.116 1.00 96.25 98 ASP A O 1
ATOM 735 N N . ILE A 1 99 ? -8.456 -4.883 -13.632 1.00 97.25 99 ILE A N 1
ATOM 736 C CA . ILE A 1 99 ? -7.508 -4.279 -14.577 1.00 97.25 99 ILE A CA 1
ATOM 737 C C . ILE A 1 99 ? -6.503 -5.318 -15.072 1.00 97.25 99 ILE A C 1
ATOM 739 O O . ILE A 1 99 ? -6.297 -5.444 -16.272 1.00 97.25 99 ILE A O 1
ATOM 743 N N . LEU A 1 100 ? -5.881 -6.096 -14.179 1.00 96.81 100 LEU A N 1
ATOM 744 C CA . LEU A 1 100 ? -4.928 -7.122 -14.608 1.00 96.81 100 LEU A CA 1
ATOM 745 C C . LEU A 1 100 ? -5.586 -8.155 -15.521 1.00 96.81 100 LEU A C 1
ATOM 747 O O . LEU A 1 100 ? -4.976 -8.545 -16.508 1.00 96.81 100 LEU A O 1
ATOM 751 N N . GLN A 1 101 ? -6.816 -8.581 -15.226 1.00 95.25 101 GLN A N 1
ATOM 752 C CA . GLN A 1 101 ? -7.546 -9.504 -16.092 1.00 95.25 101 GLN A CA 1
ATOM 753 C C . GLN A 1 101 ? -7.747 -8.917 -17.491 1.00 95.25 101 GLN A C 1
ATOM 755 O O . GLN A 1 101 ? -7.456 -9.598 -18.468 1.00 95.25 101 GLN A O 1
ATOM 760 N N . MET A 1 102 ? -8.156 -7.651 -17.581 1.00 95.31 102 MET A N 1
ATOM 761 C CA . MET A 1 102 ? -8.285 -6.947 -18.855 1.00 95.31 102 MET A CA 1
ATOM 762 C C . MET A 1 102 ? -6.955 -6.871 -19.614 1.00 95.31 102 MET A C 1
ATOM 764 O O . MET A 1 102 ? -6.906 -7.239 -20.784 1.00 95.31 102 MET A O 1
ATOM 768 N N . LEU A 1 103 ? -5.872 -6.435 -18.958 1.00 95.38 103 LEU A N 1
ATOM 769 C CA . LEU A 1 103 ? -4.557 -6.320 -19.599 1.00 95.38 103 LEU A CA 1
ATOM 770 C C . LEU A 1 103 ? -4.042 -7.687 -20.069 1.00 95.38 103 LEU A C 1
ATOM 772 O O . LEU A 1 103 ? -3.422 -7.788 -21.117 1.00 95.38 103 LEU A O 1
ATOM 776 N N . MET A 1 104 ? -4.315 -8.760 -19.325 1.00 94.88 104 MET A N 1
ATOM 777 C CA . MET A 1 104 ? -3.927 -10.111 -19.733 1.00 94.88 104 MET A CA 1
ATOM 778 C C . MET A 1 104 ? -4.755 -10.670 -20.903 1.00 94.88 104 MET A C 1
ATOM 780 O O . MET A 1 104 ? -4.334 -11.654 -21.513 1.00 94.88 104 MET A O 1
ATOM 784 N N . ASP A 1 105 ? -5.934 -10.112 -21.174 1.00 94.50 105 ASP A N 1
ATOM 785 C CA . ASP A 1 105 ? -6.816 -10.523 -22.274 1.00 94.50 105 ASP A CA 1
ATOM 786 C C . ASP A 1 105 ? -6.625 -9.651 -23.532 1.00 94.50 105 ASP A C 1
ATOM 788 O O . ASP A 1 105 ? -7.197 -9.951 -24.580 1.00 94.50 105 ASP A O 1
ATOM 792 N N . ASN A 1 106 ? -5.808 -8.595 -23.443 1.00 93.69 106 ASN A N 1
ATOM 793 C CA . ASN A 1 106 ? -5.485 -7.679 -24.532 1.00 93.69 106 ASN A CA 1
ATOM 794 C C . ASN A 1 106 ? -4.033 -7.887 -25.005 1.00 93.69 106 ASN A C 1
ATOM 796 O O . ASN A 1 106 ? -3.092 -7.728 -24.231 1.00 93.69 106 ASN A O 1
ATOM 800 N N . GLU A 1 107 ? -3.834 -8.219 -26.282 1.00 90.19 107 GLU A N 1
ATOM 801 C CA . GLU A 1 107 ? -2.489 -8.409 -26.851 1.00 90.19 107 GLU A CA 1
ATOM 802 C C . GLU A 1 107 ? -1.678 -7.099 -26.895 1.00 90.19 107 GLU A C 1
ATOM 804 O O . GLU A 1 107 ? -0.469 -7.131 -26.668 1.00 90.19 107 GLU A O 1
ATOM 809 N N . ASP A 1 108 ? -2.349 -5.954 -27.063 1.00 92.81 108 ASP A N 1
ATOM 810 C CA . ASP A 1 108 ? -1.755 -4.610 -27.130 1.00 92.81 108 ASP A CA 1
ATOM 811 C C . ASP A 1 108 ? -1.969 -3.820 -25.824 1.00 92.81 108 ASP A C 1
ATOM 813 O O . ASP A 1 108 ? -2.107 -2.595 -25.820 1.00 92.81 108 ASP A O 1
ATOM 817 N N . TRP A 1 109 ? -2.023 -4.510 -24.679 1.00 94.06 109 TRP A N 1
ATOM 818 C CA . TRP A 1 109 ? -2.302 -3.900 -23.368 1.00 94.06 109 TRP A CA 1
ATOM 819 C C . TRP A 1 109 ? -1.357 -2.746 -22.999 1.00 94.06 109 TRP A C 1
ATOM 821 O O . TRP A 1 109 ? -1.701 -1.891 -22.187 1.00 94.06 109 TRP A O 1
ATOM 831 N N . GLU A 1 110 ? -0.167 -2.709 -23.593 1.00 93.31 110 GLU A N 1
ATOM 832 C CA . GLU A 1 110 ? 0.859 -1.686 -23.384 1.00 93.31 110 GLU A CA 1
ATOM 833 C C . GLU A 1 110 ? 0.446 -0.298 -23.881 1.00 93.31 110 GLU A C 1
ATOM 835 O O . GLU A 1 110 ? 0.942 0.714 -23.370 1.00 93.31 110 GLU A O 1
ATOM 840 N N . GLU A 1 111 ? -0.486 -0.252 -24.832 1.00 91.12 111 GLU A N 1
ATOM 841 C CA . GLU A 1 111 ? -1.092 0.972 -25.354 1.00 91.12 111 GLU A CA 1
ATOM 842 C C . GLU A 1 111 ? -2.257 1.460 -24.481 1.00 91.12 111 GLU A C 1
ATOM 844 O O . GLU A 1 111 ? -2.664 2.619 -24.576 1.00 91.12 111 GLU A O 1
ATOM 849 N N . ASP A 1 112 ? -2.759 0.625 -23.565 1.00 92.62 112 ASP A N 1
ATOM 850 C CA . ASP A 1 112 ? -3.841 0.984 -22.649 1.00 92.62 112 ASP A CA 1
ATOM 851 C C . ASP A 1 112 ? -3.323 1.772 -21.435 1.00 92.62 112 ASP A C 1
ATOM 853 O O . ASP A 1 112 ? -3.316 1.327 -20.279 1.00 92.62 112 ASP A O 1
ATOM 857 N N . LYS A 1 113 ? -2.844 2.988 -21.720 1.00 91.31 113 LYS A N 1
ATOM 858 C CA . LYS A 1 113 ? -2.236 3.877 -20.723 1.00 91.31 113 LYS A CA 1
ATOM 859 C C . LYS A 1 113 ? -3.186 4.185 -19.571 1.00 91.31 113 LYS A C 1
ATOM 861 O O . LYS A 1 113 ? -2.725 4.290 -18.436 1.00 91.31 113 LYS A O 1
ATOM 866 N N . ALA A 1 114 ? -4.490 4.264 -19.843 1.00 92.06 114 ALA A N 1
ATOM 867 C CA . ALA A 1 114 ? -5.476 4.627 -18.839 1.00 92.06 114 ALA A CA 1
ATOM 868 C C . ALA A 1 114 ? -5.607 3.561 -17.741 1.00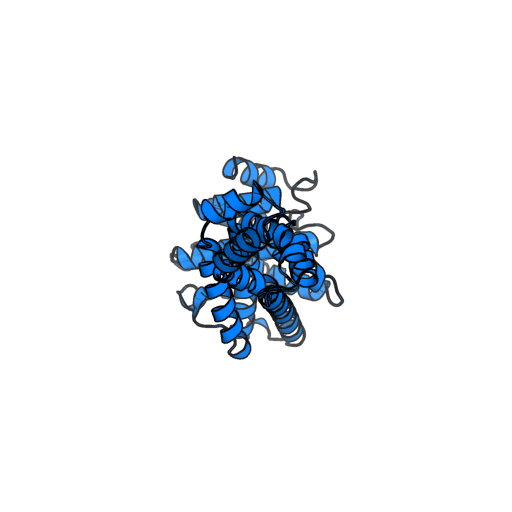 92.06 114 ALA A C 1
ATOM 870 O O . ALA A 1 114 ? -5.564 3.856 -16.543 1.00 92.06 114 ALA A O 1
ATOM 871 N N . HIS A 1 115 ? -5.695 2.294 -18.147 1.00 94.88 115 HIS A N 1
ATOM 872 C CA . HIS A 1 115 ? -5.760 1.174 -17.215 1.00 94.88 115 HIS A CA 1
ATOM 873 C C . HIS A 1 115 ? -4.425 0.911 -16.527 1.00 94.88 115 HIS A C 1
ATOM 875 O O . HIS A 1 115 ? -4.400 0.651 -15.320 1.00 94.88 115 HIS A O 1
ATOM 881 N N . ILE A 1 116 ? -3.307 1.051 -17.245 1.00 95.62 116 ILE A N 1
ATOM 882 C CA . ILE A 1 116 ? -1.970 0.984 -16.643 1.00 95.62 116 ILE A CA 1
ATOM 883 C C . ILE A 1 116 ? -1.844 2.030 -15.534 1.00 95.62 116 ILE A C 1
ATOM 885 O O . ILE A 1 116 ? -1.443 1.700 -14.419 1.00 95.62 116 ILE A O 1
ATOM 889 N N . GLN A 1 117 ? -2.243 3.272 -15.790 1.00 94.25 117 GLN A N 1
ATOM 890 C CA . GLN A 1 117 ? -2.160 4.343 -14.808 1.00 94.25 117 GLN A CA 1
ATOM 891 C C . GLN A 1 117 ? -3.080 4.095 -13.600 1.00 94.25 117 GLN A C 1
ATOM 893 O O . GLN A 1 117 ? -2.647 4.256 -12.455 1.00 94.25 117 GLN A O 1
ATOM 898 N N . SER A 1 118 ? -4.315 3.627 -13.819 1.00 95.69 118 SER A N 1
ATOM 899 C CA . SER A 1 118 ? -5.216 3.192 -12.739 1.00 95.69 118 SER A CA 1
ATOM 900 C C . SER A 1 118 ? -4.605 2.079 -11.882 1.00 95.69 118 SER A C 1
ATOM 902 O O . SER A 1 118 ? -4.726 2.095 -10.652 1.00 95.69 118 SER A O 1
ATOM 904 N N . LEU A 1 119 ? -3.913 1.129 -12.513 1.00 97.19 119 LEU A N 1
ATOM 905 C CA . LEU A 1 119 ? -3.233 0.026 -11.842 1.00 97.19 119 LEU A CA 1
ATOM 906 C C . LEU A 1 119 ? -2.050 0.521 -10.997 1.00 97.19 119 LEU A C 1
ATOM 908 O O . LEU A 1 119 ? -1.945 0.164 -9.819 1.00 97.19 119 LEU A O 1
ATOM 912 N N . LEU A 1 120 ? -1.193 1.379 -11.562 1.00 97.19 120 LEU A N 1
ATOM 913 C CA . LEU A 1 120 ? -0.085 2.014 -10.843 1.00 97.19 120 LEU A CA 1
ATOM 914 C C . LEU A 1 120 ? -0.594 2.788 -9.624 1.00 97.19 120 LEU A C 1
ATOM 916 O O . LEU A 1 120 ? -0.064 2.641 -8.520 1.00 97.19 120 LEU A O 1
ATOM 920 N N . TRP A 1 121 ? -1.676 3.545 -9.792 1.00 96.38 121 TRP A N 1
ATOM 921 C CA . TRP A 1 121 ? -2.282 4.293 -8.702 1.00 96.38 121 TRP A CA 1
ATOM 922 C C . TRP A 1 121 ? -2.816 3.374 -7.581 1.00 96.38 121 TRP A C 1
ATOM 924 O O . TRP A 1 121 ? -2.630 3.668 -6.397 1.00 96.38 121 TRP A O 1
ATOM 934 N N . CYS A 1 122 ? -3.393 2.212 -7.905 1.00 97.75 122 CYS A N 1
ATOM 935 C CA . CYS A 1 122 ? -3.817 1.247 -6.884 1.00 97.75 122 CYS A CA 1
ATOM 936 C C . CYS A 1 122 ? -2.631 0.696 -6.069 1.00 97.75 122 CYS A C 1
ATOM 938 O O . CYS A 1 122 ? -2.726 0.537 -4.846 1.00 97.75 122 CYS A O 1
ATOM 940 N N . PHE A 1 123 ? -1.494 0.427 -6.719 1.00 98.19 123 PHE A N 1
ATOM 941 C CA . PHE A 1 123 ? -0.273 0.000 -6.030 1.00 98.19 123 PHE A CA 1
ATOM 942 C C . PHE A 1 123 ? 0.315 1.110 -5.158 1.00 98.19 123 PHE A C 1
ATOM 944 O O . PHE A 1 123 ? 0.735 0.829 -4.030 1.00 98.19 123 PHE A O 1
ATOM 951 N N . TYR A 1 124 ? 0.302 2.354 -5.642 1.00 97.69 124 TYR A N 1
ATOM 952 C CA . TYR A 1 124 ? 0.649 3.536 -4.855 1.00 97.69 124 TYR A CA 1
ATOM 953 C C . TYR A 1 124 ? -0.209 3.634 -3.588 1.00 97.69 124 TYR A C 1
ATOM 955 O O . TYR A 1 124 ? 0.327 3.739 -2.484 1.00 97.69 124 TYR A O 1
ATOM 963 N N . PHE A 1 125 ? -1.534 3.508 -3.718 1.00 97.75 125 PHE A N 1
ATOM 964 C CA . PHE A 1 125 ? -2.440 3.531 -2.570 1.00 97.75 125 PHE A CA 1
ATOM 965 C C . PHE A 1 125 ? -2.076 2.468 -1.529 1.00 97.75 125 PHE A C 1
ATOM 967 O O . PHE A 1 125 ? -2.044 2.777 -0.340 1.00 97.75 125 PHE A O 1
ATOM 974 N N . CYS A 1 126 ? -1.772 1.234 -1.948 1.00 98.12 126 CYS A N 1
ATOM 975 C CA . CYS A 1 126 ? -1.485 0.142 -1.014 1.00 98.12 126 CYS A CA 1
ATOM 976 C C . CYS A 1 126 ? -0.314 0.464 -0.077 1.00 98.12 126 CYS A C 1
ATOM 978 O O . CYS A 1 126 ? -0.432 0.297 1.136 1.00 98.12 126 CYS A O 1
ATOM 980 N N . ILE A 1 127 ? 0.805 0.951 -0.620 1.00 97.62 127 ILE A N 1
ATOM 981 C CA . ILE A 1 127 ? 1.981 1.269 0.199 1.00 97.62 127 ILE A CA 1
ATOM 982 C C . ILE A 1 127 ? 1.790 2.550 1.018 1.00 97.62 127 ILE A C 1
ATOM 984 O O . ILE A 1 127 ? 2.221 2.608 2.168 1.00 97.62 127 ILE A O 1
ATOM 988 N N . VAL A 1 128 ? 1.095 3.554 0.474 1.00 97.38 128 VAL A N 1
ATOM 989 C CA . VAL A 1 128 ? 0.811 4.800 1.199 1.00 97.38 128 VAL A CA 1
ATOM 990 C C . VAL A 1 128 ? -0.154 4.556 2.354 1.00 97.38 128 VAL A C 1
ATOM 992 O O . VAL A 1 128 ? 0.052 5.094 3.439 1.00 97.38 128 VAL A O 1
ATOM 995 N N . PHE A 1 129 ? -1.173 3.718 2.163 1.00 98.25 129 PHE A N 1
ATOM 996 C CA . PHE A 1 129 ? -2.072 3.308 3.236 1.00 98.25 129 PHE A CA 1
ATOM 997 C C . PHE A 1 129 ? -1.306 2.622 4.368 1.00 98.25 129 PHE A C 1
ATOM 999 O O . PHE A 1 129 ? -1.455 3.006 5.528 1.00 98.25 129 PHE A O 1
ATOM 1006 N N . ASP A 1 130 ? -0.468 1.637 4.035 1.00 97.44 130 ASP A N 1
ATOM 1007 C CA . ASP A 1 130 ? 0.298 0.882 5.028 1.00 97.44 130 ASP A CA 1
ATOM 1008 C C . ASP A 1 130 ? 1.276 1.804 5.792 1.00 97.44 130 ASP A C 1
ATOM 1010 O O . ASP A 1 130 ? 1.362 1.731 7.021 1.00 97.44 130 ASP A O 1
ATOM 1014 N N . SER A 1 131 ? 1.913 2.757 5.100 1.00 95.50 131 SER A N 1
ATOM 1015 C CA . SER A 1 131 ? 2.733 3.823 5.705 1.00 95.50 131 SER A CA 1
ATOM 1016 C C . SER A 1 131 ? 1.934 4.699 6.680 1.00 95.50 131 SER A C 1
ATOM 1018 O O . SER A 1 131 ? 2.305 4.864 7.849 1.00 95.50 131 SER A O 1
ATOM 1020 N N . VAL A 1 132 ? 0.781 5.219 6.245 1.00 96.69 132 VAL A N 1
ATOM 1021 C CA . VAL A 1 132 ? -0.095 6.055 7.082 1.00 96.69 132 VAL A CA 1
ATOM 1022 C C . VAL A 1 132 ? -0.552 5.287 8.315 1.00 96.69 132 VAL A C 1
ATOM 1024 O O . VAL A 1 132 ? -0.435 5.789 9.430 1.00 96.69 132 VAL A O 1
ATOM 1027 N N . LYS A 1 133 ? -0.974 4.034 8.148 1.00 96.19 133 LYS A N 1
ATOM 1028 C CA . LYS A 1 133 ? -1.367 3.163 9.256 1.00 96.19 133 LYS A CA 1
ATOM 1029 C C . LYS A 1 133 ? -0.258 3.025 10.300 1.00 96.19 133 LYS A C 1
ATOM 1031 O O . LYS A 1 133 ? -0.549 3.068 11.495 1.00 96.19 133 LYS A O 1
ATOM 1036 N N . LEU A 1 134 ? 0.993 2.833 9.877 1.00 93.12 134 LEU A N 1
ATOM 1037 C CA . LEU A 1 134 ? 2.133 2.694 10.791 1.00 93.12 134 LEU A CA 1
ATOM 1038 C C . LEU A 1 134 ? 2.496 4.019 11.477 1.00 93.12 134 LEU A C 1
ATOM 1040 O O . LEU A 1 134 ? 2.839 4.023 12.657 1.00 93.12 134 LEU A O 1
ATOM 1044 N N . SER A 1 135 ? 2.385 5.136 10.758 1.00 94.19 135 SER A N 1
ATOM 1045 C CA . SER A 1 135 ? 2.721 6.476 11.260 1.00 94.19 135 SER A CA 1
ATOM 1046 C C . SER A 1 135 ? 1.614 7.146 12.088 1.00 94.19 135 SER A C 1
ATOM 1048 O O . SER A 1 135 ? 1.871 8.152 12.746 1.00 94.19 135 SER A O 1
ATOM 1050 N N . THR A 1 136 ? 0.391 6.600 12.097 1.00 96.00 136 THR A N 1
ATOM 1051 C CA . THR A 1 136 ? -0.766 7.169 12.810 1.00 96.00 136 THR A CA 1
ATOM 1052 C C . THR A 1 136 ? -1.335 6.197 13.863 1.00 96.00 136 THR A C 1
ATOM 1054 O O . THR A 1 136 ? -2.366 5.550 13.642 1.00 96.00 136 THR A O 1
ATOM 1057 N N . PRO A 1 137 ? -0.725 6.110 15.067 1.00 94.25 137 PRO A N 1
ATOM 1058 C CA . PRO A 1 137 ? -1.191 5.241 16.157 1.00 94.25 137 PRO A CA 1
ATOM 1059 C C . PRO A 1 137 ? -2.644 5.487 16.594 1.00 94.25 137 PRO A C 1
ATOM 1061 O O . PRO A 1 137 ? -3.291 4.613 17.173 1.00 94.25 137 PRO A O 1
ATOM 1064 N N . GLN A 1 138 ? -3.171 6.685 16.332 1.00 95.31 138 GLN A N 1
ATOM 1065 C CA . GLN A 1 138 ? -4.528 7.098 16.672 1.00 95.31 138 GLN A CA 1
ATOM 1066 C C . GLN A 1 138 ? -5.586 6.211 16.008 1.00 95.31 138 GLN A C 1
ATOM 1068 O O . GLN A 1 138 ? -6.637 6.009 16.615 1.00 95.31 138 GLN A O 1
ATOM 1073 N N . ILE A 1 139 ? -5.308 5.633 14.832 1.00 96.44 139 ILE A N 1
ATOM 1074 C CA . ILE A 1 139 ? -6.206 4.682 14.155 1.00 96.44 139 ILE A CA 1
ATOM 1075 C C . ILE A 1 139 ? -6.486 3.484 15.074 1.00 96.44 139 ILE A C 1
ATOM 1077 O O . ILE A 1 139 ? -7.636 3.197 15.412 1.00 96.44 139 ILE A O 1
ATOM 1081 N N . HIS A 1 140 ? -5.419 2.832 15.541 1.00 93.69 140 HIS A N 1
ATOM 1082 C CA . HIS A 1 140 ? -5.489 1.670 16.430 1.00 93.69 140 HIS A CA 1
ATOM 1083 C C . HIS A 1 140 ? -6.080 2.014 17.788 1.00 93.69 140 HIS A C 1
ATOM 1085 O O . HIS A 1 140 ? -6.982 1.329 18.265 1.00 93.69 140 HIS A O 1
ATOM 1091 N N . ASN A 1 141 ? -5.604 3.102 18.394 1.00 93.75 141 ASN A N 1
ATOM 1092 C CA . ASN A 1 141 ? -6.067 3.524 19.711 1.00 93.75 141 ASN A CA 1
ATOM 1093 C C . ASN A 1 141 ? -7.572 3.808 19.707 1.00 93.75 141 ASN A C 1
ATOM 1095 O O . ASN A 1 141 ? -8.282 3.359 20.608 1.00 93.75 141 ASN A O 1
ATOM 1099 N N . THR A 1 142 ? -8.058 4.525 18.689 1.00 95.19 142 THR A N 1
ATOM 1100 C CA . THR A 1 142 ? -9.480 4.862 18.543 1.00 95.19 142 THR A CA 1
ATOM 1101 C C . THR A 1 142 ? -10.318 3.607 18.372 1.00 95.19 142 THR A C 1
ATOM 1103 O O . THR A 1 142 ? -11.296 3.433 19.096 1.00 95.19 142 THR A O 1
ATOM 1106 N N . LEU A 1 143 ? -9.920 2.704 17.470 1.00 95.25 143 LEU A N 1
ATOM 1107 C CA . LEU A 1 143 ? -10.659 1.467 17.229 1.00 95.25 143 LEU A CA 1
ATOM 1108 C C . LEU A 1 143 ? -10.682 0.567 18.473 1.00 95.25 143 LEU A C 1
ATOM 1110 O O . LEU A 1 143 ? -11.738 0.059 18.843 1.00 95.25 143 LEU A O 1
ATOM 1114 N N . TYR A 1 144 ? -9.547 0.407 19.157 1.00 92.31 144 TYR A N 1
ATOM 1115 C CA . TYR A 1 144 ? -9.456 -0.397 20.377 1.00 92.31 144 TYR A CA 1
ATOM 1116 C C . TYR A 1 144 ? -10.327 0.164 21.504 1.00 92.31 144 TYR A C 1
ATOM 1118 O O . TYR A 1 144 ? -11.079 -0.579 22.140 1.00 92.31 144 TYR A O 1
ATOM 1126 N N . PHE A 1 145 ? -10.259 1.479 21.731 1.00 92.56 145 PHE A N 1
ATOM 1127 C CA . PHE A 1 145 ? -11.105 2.150 22.712 1.00 92.56 145 PHE A CA 1
ATOM 1128 C C . PHE A 1 145 ? -12.583 1.951 22.372 1.00 92.56 145 PHE A C 1
ATOM 1130 O O . PHE A 1 145 ? -13.349 1.480 23.209 1.00 92.56 145 PHE A O 1
ATOM 1137 N N . TYR A 1 146 ? -12.965 2.250 21.129 1.00 93.12 146 TYR A N 1
ATOM 1138 C CA . TYR A 1 146 ? -14.340 2.142 20.655 1.00 93.12 146 TYR A CA 1
ATOM 1139 C C . TYR A 1 146 ? -14.904 0.735 20.887 1.00 93.12 146 TYR A C 1
ATOM 1141 O O . TYR A 1 146 ? -15.966 0.584 21.492 1.00 93.12 146 TYR A O 1
ATOM 1149 N N . ARG A 1 147 ? -14.145 -0.305 20.521 1.00 92.56 147 ARG A N 1
ATOM 1150 C CA . ARG A 1 147 ? -14.526 -1.710 20.728 1.00 92.56 147 ARG A CA 1
ATOM 1151 C C . ARG A 1 147 ? -14.779 -2.070 22.184 1.00 92.56 147 ARG A C 1
ATOM 1153 O O . ARG A 1 147 ? -15.665 -2.869 22.464 1.00 92.56 147 ARG A O 1
ATOM 1160 N N . ARG A 1 148 ? -14.036 -1.479 23.121 1.00 90.00 148 ARG A N 1
ATOM 1161 C CA . ARG A 1 148 ? -14.236 -1.715 24.557 1.00 90.00 148 ARG A CA 1
ATOM 1162 C C . ARG A 1 148 ? -15.564 -1.139 25.057 1.00 90.00 148 ARG A C 1
ATOM 1164 O O . ARG A 1 148 ? -16.139 -1.678 26.002 1.00 90.00 148 ARG A O 1
ATOM 1171 N N . CYS A 1 149 ? -16.049 -0.076 24.422 1.00 90.25 149 CYS A N 1
ATOM 1172 C CA . CYS A 1 149 ? -17.294 0.592 24.784 1.00 90.25 149 CYS A CA 1
ATOM 1173 C C . CYS A 1 149 ? -18.529 -0.040 24.120 1.00 90.25 149 CYS A C 1
ATOM 1175 O O . CYS A 1 149 ? -19.599 -0.025 24.731 1.00 90.25 149 CYS A O 1
ATOM 1177 N N . ILE A 1 150 ? -18.393 -0.616 22.912 1.00 91.12 150 ILE A N 1
ATOM 1178 C CA . ILE A 1 150 ? -19.499 -1.204 22.121 1.00 91.12 150 ILE A CA 1
ATOM 1179 C C . ILE A 1 150 ? -20.456 -2.058 22.975 1.00 91.12 150 ILE A C 1
ATOM 1181 O O . ILE A 1 150 ? -21.648 -1.730 23.000 1.00 91.12 150 ILE A O 1
ATOM 1185 N N . PRO A 1 151 ? -19.997 -3.071 23.746 1.00 90.50 151 PRO A N 1
ATOM 1186 C CA . PRO A 1 151 ? -20.910 -3.971 24.452 1.00 90.50 151 PRO A CA 1
ATOM 1187 C C . PRO A 1 151 ? -21.793 -3.274 25.491 1.00 90.50 151 PRO A C 1
ATOM 1189 O O . PRO A 1 151 ? -22.834 -3.804 25.870 1.00 90.50 151 PRO A O 1
ATOM 1192 N N . LYS A 1 152 ? -21.373 -2.098 25.978 1.00 89.62 152 LYS A N 1
ATOM 1193 C CA . LYS A 1 152 ? -22.079 -1.323 27.007 1.00 89.62 152 LYS A CA 1
ATOM 1194 C C . LYS A 1 152 ? -23.113 -0.365 26.436 1.00 89.62 152 LYS A C 1
ATOM 1196 O O . LYS A 1 152 ? -24.058 -0.031 27.139 1.00 89.62 152 LYS A O 1
ATOM 1201 N N . VAL A 1 153 ? -22.931 0.083 25.195 1.00 90.88 153 VAL A N 1
ATOM 1202 C CA . VAL A 1 153 ? -23.753 1.153 24.608 1.00 90.88 153 VAL A CA 1
ATOM 1203 C C . VAL A 1 153 ? -24.621 0.677 23.443 1.00 90.88 153 VAL A C 1
ATOM 1205 O O . VAL A 1 153 ? -25.561 1.373 23.073 1.00 90.88 153 VAL A O 1
ATOM 1208 N N . GLN A 1 154 ? -24.353 -0.507 22.880 1.00 91.88 154 GLN A N 1
ATOM 1209 C CA . GLN A 1 154 ? -25.045 -1.006 21.685 1.00 91.88 154 GLN A CA 1
ATOM 1210 C C . GLN A 1 154 ? -26.562 -1.188 21.845 1.00 91.88 154 GLN A C 1
ATOM 1212 O O . GLN A 1 154 ? -27.288 -1.154 20.859 1.00 91.88 154 GLN A O 1
ATOM 1217 N N . SER A 1 155 ? -27.056 -1.364 23.074 1.00 91.38 155 SER A N 1
ATOM 1218 C CA . SER A 1 155 ? -28.493 -1.471 23.359 1.00 91.38 155 SER A CA 1
ATOM 1219 C C . SER A 1 155 ? -29.215 -0.121 23.398 1.00 91.38 155 SER A C 1
ATOM 1221 O O . SER A 1 155 ? -30.439 -0.090 23.313 1.00 91.38 155 SER A O 1
ATOM 1223 N N . VAL A 1 156 ? -28.480 0.986 23.542 1.00 92.25 156 VAL A N 1
ATOM 1224 C CA . VAL A 1 156 ? -29.036 2.334 23.765 1.00 92.25 156 VAL A CA 1
ATOM 1225 C C . VAL A 1 156 ? -28.613 3.351 22.703 1.00 92.25 156 VAL A C 1
ATOM 1227 O O . VAL A 1 156 ? -29.056 4.498 22.735 1.00 92.25 156 VAL A O 1
ATOM 1230 N N . TYR A 1 157 ? -27.750 2.964 21.763 1.00 92.06 157 TYR A N 1
ATOM 1231 C CA . TYR A 1 157 ? -27.215 3.853 20.739 1.00 92.06 157 TYR A CA 1
ATOM 1232 C C . TYR A 1 157 ? -26.919 3.107 19.439 1.00 92.06 157 TYR A C 1
ATOM 1234 O O . TYR A 1 157 ? -26.399 1.992 19.443 1.00 92.06 157 TYR A O 1
ATOM 1242 N N . THR A 1 158 ? -27.239 3.749 18.314 1.00 92.38 158 THR A N 1
ATOM 1243 C CA . THR A 1 158 ? -26.948 3.213 16.980 1.00 92.38 158 THR A CA 1
ATOM 1244 C C . THR A 1 158 ? -25.475 3.431 16.668 1.00 92.38 158 THR A C 1
ATOM 1246 O O . THR A 1 158 ? -25.022 4.562 16.526 1.00 92.38 158 THR A O 1
ATOM 1249 N N . LEU A 1 159 ? -24.723 2.337 16.588 1.00 92.38 159 LEU A N 1
ATOM 1250 C CA . LEU A 1 159 ? -23.279 2.375 16.405 1.00 92.38 159 LEU A CA 1
ATOM 1251 C C . LEU A 1 159 ? -22.888 2.738 14.960 1.00 92.38 159 LEU A C 1
ATOM 1253 O O . LEU A 1 159 ? -23.411 2.110 14.037 1.00 92.38 159 LEU A O 1
ATOM 1257 N N . PRO A 1 160 ? -21.919 3.654 14.745 1.00 91.00 160 PRO A N 1
ATOM 1258 C CA . PRO A 1 160 ? -21.364 3.923 13.413 1.00 91.00 160 PRO A CA 1
ATOM 1259 C C . PRO A 1 160 ? -20.583 2.735 12.828 1.00 91.00 160 PRO A C 1
ATOM 1261 O O . PRO A 1 160 ? -20.424 2.648 11.615 1.00 91.00 160 PRO A O 1
ATOM 1264 N N . LEU A 1 161 ? -20.096 1.819 13.672 1.00 94.19 161 LEU A N 1
ATOM 1265 C CA . LEU A 1 161 ? -19.417 0.593 13.267 1.00 94.19 161 LEU A CA 1
ATOM 1266 C C . LEU A 1 161 ? -19.864 -0.556 14.178 1.00 94.19 161 LEU A C 1
ATOM 1268 O O . LEU A 1 161 ? -19.753 -0.472 15.401 1.00 94.19 161 LEU A O 1
ATOM 1272 N N . LYS A 1 162 ? -20.386 -1.637 13.593 1.00 92.81 162 LYS A N 1
ATOM 1273 C CA . LYS A 1 162 ? -20.894 -2.784 14.361 1.00 92.81 162 LYS A CA 1
ATOM 1274 C C . LYS A 1 162 ? -19.757 -3.576 15.005 1.00 92.81 162 LYS A C 1
ATOM 1276 O O . LYS A 1 162 ? -18.608 -3.509 14.572 1.00 92.81 162 LYS A O 1
ATOM 1281 N N . GLU A 1 163 ? -20.091 -4.373 16.021 1.00 90.50 163 GLU A N 1
ATOM 1282 C CA . GLU A 1 163 ? -19.113 -5.194 16.743 1.00 90.50 163 GLU A CA 1
ATOM 1283 C C . GLU A 1 163 ? -18.353 -6.153 15.812 1.00 90.50 163 GLU A C 1
ATOM 1285 O O . GLU A 1 163 ? -17.121 -6.172 15.849 1.00 90.50 163 GLU A O 1
ATOM 1290 N N . SER A 1 164 ? -19.060 -6.868 14.928 1.00 91.56 164 SER A N 1
ATOM 1291 C CA . SER A 1 164 ? -18.464 -7.769 13.926 1.00 91.56 164 SER A CA 1
ATOM 1292 C C . SER A 1 164 ? -17.451 -7.045 13.042 1.00 91.56 164 SER A C 1
ATOM 1294 O O . SER A 1 164 ? -16.281 -7.421 12.986 1.00 91.56 164 SER A O 1
ATOM 1296 N N . ASP A 1 165 ? -17.883 -5.938 12.442 1.00 93.88 165 ASP A N 1
ATOM 1297 C CA . ASP A 1 165 ? -17.113 -5.183 11.454 1.00 93.88 165 ASP A CA 1
ATOM 1298 C C . ASP A 1 165 ? -15.881 -4.540 12.109 1.00 93.88 165 ASP A C 1
ATOM 1300 O O . ASP A 1 165 ? -14.793 -4.489 11.533 1.00 93.88 165 ASP A O 1
ATOM 1304 N N . SER A 1 166 ? -16.023 -4.099 13.365 1.00 94.06 166 SER A N 1
ATOM 1305 C CA . SER A 1 166 ? -14.911 -3.597 14.175 1.00 94.06 166 SER A CA 1
ATOM 1306 C C . SER A 1 166 ? -13.879 -4.683 14.501 1.00 94.06 166 SER A C 1
ATOM 1308 O O . SER A 1 166 ? -12.678 -4.399 14.560 1.00 94.06 166 SER A O 1
ATOM 1310 N N . GLY A 1 167 ? -14.331 -5.926 14.699 1.00 93.62 167 GLY A N 1
ATOM 1311 C CA . GLY A 1 167 ? -13.482 -7.095 14.898 1.00 93.62 167 GLY A CA 1
ATOM 1312 C C . GLY A 1 167 ? -12.632 -7.367 13.664 1.00 93.62 167 GLY A C 1
ATOM 1313 O O . GLY A 1 167 ? -11.404 -7.349 13.760 1.00 93.62 167 GLY A O 1
ATOM 1314 N N . ASP A 1 168 ? -13.275 -7.510 12.506 1.00 94.06 168 ASP A N 1
ATOM 1315 C CA . ASP A 1 168 ? -12.613 -7.764 11.220 1.00 94.06 168 ASP A CA 1
ATOM 1316 C C . ASP A 1 168 ? -11.623 -6.660 10.851 1.00 94.06 168 ASP A C 1
ATOM 1318 O O . ASP A 1 168 ? -10.500 -6.922 10.412 1.00 94.06 168 ASP A O 1
ATOM 1322 N N . LEU A 1 169 ? -12.002 -5.401 11.079 1.00 96.50 169 LEU A N 1
ATOM 1323 C CA . LEU A 1 169 ? -11.113 -4.270 10.856 1.00 96.50 169 LEU A CA 1
ATOM 1324 C C . LEU A 1 169 ? -9.911 -4.278 11.808 1.00 96.50 169 LEU A C 1
ATOM 1326 O O . LEU A 1 169 ? -8.806 -3.943 11.388 1.00 96.50 169 LEU A O 1
ATOM 1330 N N . THR A 1 170 ? -10.086 -4.706 13.061 1.00 95.62 170 THR A N 1
ATOM 1331 C CA . THR A 1 170 ? -8.954 -4.851 13.988 1.00 95.62 170 THR A CA 1
ATOM 1332 C C . THR A 1 170 ? -7.990 -5.932 13.512 1.00 95.62 170 THR A C 1
ATOM 1334 O O . THR A 1 170 ? -6.783 -5.707 13.531 1.00 95.62 170 THR A O 1
ATOM 1337 N N . PHE A 1 171 ? -8.500 -7.084 13.064 1.00 94.81 171 PHE A N 1
ATOM 1338 C CA . PHE A 1 171 ? -7.658 -8.151 12.518 1.00 94.81 171 PHE A CA 1
ATOM 1339 C C . PHE A 1 171 ? -6.899 -7.693 11.277 1.00 94.81 171 PHE A C 1
ATOM 1341 O O . PHE A 1 171 ? -5.699 -7.931 11.175 1.00 94.81 171 PHE A O 1
ATOM 1348 N N . PHE A 1 172 ? -7.571 -6.980 10.372 1.00 96.44 172 PHE A N 1
ATOM 1349 C CA . PHE A 1 172 ? -6.929 -6.388 9.205 1.00 96.44 172 PHE A CA 1
ATOM 1350 C C . PHE A 1 172 ? -5.805 -5.432 9.618 1.00 96.44 172 PHE A C 1
ATOM 1352 O O . PHE A 1 172 ? -4.669 -5.611 9.200 1.00 96.44 172 PHE A O 1
ATOM 1359 N N . LEU A 1 173 ? -6.078 -4.467 10.498 1.00 96.44 173 LEU A N 1
ATOM 1360 C CA . LEU A 1 173 ? -5.094 -3.463 10.914 1.00 96.44 173 LEU A CA 1
ATOM 1361 C C . LEU A 1 173 ? -3.975 -4.016 11.815 1.00 96.44 173 LEU A C 1
ATOM 1363 O O . LEU A 1 173 ? -2.967 -3.331 12.008 1.00 96.44 173 LEU A O 1
ATOM 1367 N N . ALA A 1 174 ? -4.122 -5.213 12.387 1.00 94.00 174 ALA A N 1
ATOM 1368 C CA . ALA A 1 174 ? -3.075 -5.850 13.188 1.00 94.00 174 ALA A CA 1
ATOM 1369 C C . ALA A 1 174 ? -1.848 -6.238 12.346 1.00 94.00 174 ALA A C 1
ATOM 1371 O O . ALA A 1 174 ? -0.735 -6.285 12.866 1.00 94.00 174 ALA A O 1
ATOM 1372 N N . GLU A 1 175 ? -2.028 -6.466 11.045 1.00 93.12 175 GLU A N 1
ATOM 1373 C CA . GLU A 1 175 ? -0.930 -6.724 10.115 1.00 93.12 175 GLU A CA 1
ATOM 1374 C C . GLU A 1 175 ? -0.034 -5.489 9.950 1.00 93.12 175 GLU A C 1
ATOM 1376 O O . GLU A 1 175 ? -0.497 -4.349 10.026 1.00 93.12 175 GLU A O 1
ATOM 1381 N N . ASN A 1 176 ? 1.262 -5.694 9.693 1.00 90.25 176 ASN A N 1
ATOM 1382 C CA . ASN A 1 176 ? 2.184 -4.580 9.443 1.00 90.25 176 ASN A CA 1
ATOM 1383 C C . ASN A 1 176 ? 1.853 -3.864 8.127 1.00 90.25 176 ASN A C 1
ATOM 1385 O O . ASN A 1 176 ? 1.718 -2.645 8.136 1.00 90.25 176 ASN A O 1
ATOM 1389 N N . ASN A 1 177 ? 1.649 -4.641 7.056 1.00 94.06 177 ASN A N 1
ATOM 1390 C CA . ASN A 1 177 ? 1.336 -4.167 5.704 1.00 94.06 177 ASN A CA 1
ATOM 1391 C C . ASN A 1 177 ? 0.001 -4.775 5.223 1.00 94.06 177 ASN A C 1
ATOM 1393 O O . ASN A 1 177 ? -0.006 -5.723 4.423 1.00 94.06 177 ASN A O 1
ATOM 1397 N N . PRO A 1 178 ? -1.134 -4.349 5.802 1.00 96.56 178 PRO A N 1
ATOM 1398 C CA . PRO A 1 178 ? -2.428 -4.977 5.567 1.00 96.56 178 PRO A CA 1
ATOM 1399 C C . PRO A 1 178 ? -2.902 -4.895 4.113 1.00 96.56 178 PRO A C 1
ATOM 1401 O O . PRO A 1 178 ? -3.429 -5.889 3.603 1.00 96.56 178 PRO A O 1
ATOM 1404 N N . MET A 1 179 ? -2.689 -3.771 3.418 1.00 97.88 179 MET A N 1
ATOM 1405 C CA . MET A 1 179 ? -3.071 -3.647 2.008 1.00 97.88 179 MET A CA 1
ATOM 1406 C C . MET A 1 179 ? -2.213 -4.534 1.116 1.00 97.88 179 MET A C 1
ATOM 1408 O O . MET A 1 179 ? -2.766 -5.276 0.304 1.00 97.88 179 MET A O 1
ATOM 1412 N N . GLN A 1 180 ? -0.891 -4.534 1.316 1.00 95.69 180 GLN A N 1
ATOM 1413 C CA . GLN A 1 180 ? 0.015 -5.423 0.580 1.00 95.69 180 GLN A CA 1
ATOM 1414 C C . GLN A 1 180 ? -0.388 -6.894 0.744 1.00 95.69 180 GLN A C 1
ATOM 1416 O O . GLN A 1 180 ? -0.547 -7.620 -0.237 1.00 95.69 180 GLN A O 1
ATOM 1421 N N . LYS A 1 181 ? -0.630 -7.339 1.987 1.00 95.38 181 LYS A N 1
ATOM 1422 C CA . LYS A 1 181 ? -1.024 -8.725 2.283 1.00 95.38 181 LYS A CA 1
ATOM 1423 C C . LYS A 1 181 ? -2.367 -9.087 1.647 1.00 95.38 181 LYS A C 1
ATOM 1425 O O . LYS A 1 181 ? -2.499 -10.158 1.053 1.00 95.38 181 LYS A O 1
ATOM 1430 N N . LYS A 1 182 ? -3.365 -8.202 1.749 1.00 96.12 182 LYS A N 1
ATOM 1431 C CA . LYS A 1 182 ? -4.693 -8.415 1.153 1.00 96.12 182 LYS A CA 1
ATOM 1432 C C . LYS A 1 182 ? -4.621 -8.485 -0.372 1.00 96.12 182 LYS A C 1
ATOM 1434 O O . LYS A 1 182 ? -5.283 -9.337 -0.968 1.00 96.12 182 LYS A O 1
ATOM 1439 N N . LEU A 1 183 ? -3.782 -7.656 -0.991 1.00 96.00 183 LEU A N 1
ATOM 1440 C CA . LEU A 1 183 ? -3.593 -7.660 -2.435 1.00 96.00 183 LEU A CA 1
ATOM 1441 C C . LEU A 1 183 ? -2.858 -8.917 -2.914 1.00 96.00 183 LEU A C 1
ATOM 1443 O O . LEU A 1 183 ? -3.348 -9.585 -3.820 1.00 96.00 183 LEU A O 1
ATOM 1447 N N . VAL A 1 184 ? -1.767 -9.323 -2.253 1.00 95.06 184 VAL A N 1
ATOM 1448 C CA . VAL A 1 184 ? -1.082 -10.598 -2.545 1.00 95.06 184 VAL A CA 1
ATOM 1449 C C . VAL A 1 184 ? -2.060 -11.771 -2.479 1.00 95.06 184 VAL A C 1
ATOM 1451 O O . VAL A 1 184 ? -2.093 -12.587 -3.396 1.00 95.06 184 VAL A O 1
ATOM 1454 N N . ASN A 1 185 ? -2.904 -11.839 -1.446 1.00 93.81 185 ASN A N 1
ATOM 1455 C CA . ASN A 1 185 ? -3.916 -12.893 -1.325 1.00 93.81 185 ASN A CA 1
ATOM 1456 C C . ASN A 1 185 ? -4.961 -12.847 -2.452 1.00 93.81 185 ASN A C 1
ATOM 1458 O O . ASN A 1 185 ? -5.460 -13.891 -2.866 1.00 93.81 185 ASN A O 1
ATOM 1462 N N . SER A 1 186 ? -5.286 -11.654 -2.954 1.00 92.94 186 SER A N 1
ATOM 1463 C CA . SER A 1 186 ? -6.229 -11.478 -4.064 1.00 92.94 186 SER A CA 1
ATOM 1464 C C . SER A 1 186 ? -5.631 -11.925 -5.402 1.00 92.94 186 SER A C 1
ATOM 1466 O O . SER A 1 186 ? -6.351 -12.510 -6.209 1.00 92.94 186 SER A O 1
ATOM 1468 N N . LEU A 1 187 ? -4.324 -11.708 -5.593 1.00 93.06 187 LEU A N 1
ATOM 1469 C CA . LEU A 1 187 ? -3.572 -12.035 -6.811 1.00 93.06 187 LEU A CA 1
ATOM 1470 C C . LEU A 1 187 ? -3.011 -13.460 -6.847 1.00 93.06 187 LEU A C 1
ATOM 1472 O O . LEU A 1 187 ? -2.634 -13.944 -7.910 1.00 93.06 187 LEU A O 1
ATOM 1476 N N . ASN A 1 188 ? -2.939 -14.155 -5.712 1.00 82.38 188 ASN A N 1
ATOM 1477 C CA . ASN A 1 188 ? -2.423 -15.524 -5.631 1.00 82.38 188 ASN A CA 1
ATOM 1478 C C . ASN A 1 188 ? -3.467 -16.565 -6.099 1.00 82.38 188 ASN A C 1
ATOM 1480 O O . ASN A 1 188 ? -3.734 -17.545 -5.403 1.00 82.38 188 ASN A O 1
ATOM 1484 N N . LYS A 1 189 ? -4.073 -16.312 -7.266 1.00 78.62 189 LYS A N 1
ATOM 1485 C CA . LYS A 1 189 ? -5.090 -17.125 -7.949 1.00 78.62 189 LYS A CA 1
ATOM 1486 C C . LYS A 1 189 ? -4.546 -17.617 -9.303 1.00 78.62 189 LYS A C 1
ATOM 1488 O O . LYS A 1 189 ? -3.335 -17.610 -9.527 1.00 78.62 189 LYS A O 1
ATOM 1493 N N . GLU A 1 190 ? -5.423 -18.104 -10.177 1.00 73.00 190 GLU A N 1
ATOM 1494 C CA . GLU A 1 190 ? -5.089 -18.520 -11.547 1.00 73.00 190 GLU A CA 1
ATOM 1495 C C . GLU A 1 190 ? -4.390 -17.389 -12.334 1.00 73.00 190 GLU A C 1
ATOM 1497 O O . GLU A 1 190 ? -4.554 -16.214 -12.011 1.00 73.00 190 GLU A O 1
ATOM 1502 N N . ARG A 1 191 ? -3.595 -17.743 -13.357 1.00 87.50 191 ARG A N 1
ATOM 1503 C CA . ARG A 1 191 ? -2.825 -16.809 -14.219 1.00 87.50 191 ARG A CA 1
ATOM 1504 C C . ARG A 1 191 ? -1.695 -16.025 -13.541 1.00 87.50 191 ARG A C 1
ATOM 1506 O O . ARG A 1 191 ? -1.288 -14.935 -13.941 1.00 87.50 191 ARG A O 1
ATOM 1513 N N . LYS A 1 192 ? -1.135 -16.606 -12.483 1.00 89.56 192 LYS A N 1
ATOM 1514 C CA . LYS A 1 192 ? -0.038 -16.019 -11.706 1.00 89.56 192 LYS A CA 1
ATOM 1515 C C . LYS A 1 192 ? 1.209 -15.690 -12.540 1.00 89.56 192 LYS A C 1
ATOM 1517 O O . LYS A 1 192 ? 1.914 -14.728 -12.227 1.00 89.56 192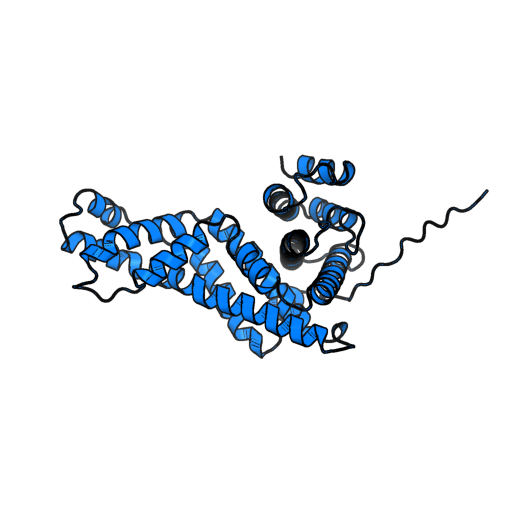 LYS A O 1
ATOM 1522 N N . GLU A 1 193 ? 1.508 -16.485 -13.566 1.00 90.25 193 GLU A N 1
ATOM 1523 C CA . GLU A 1 193 ? 2.663 -16.254 -14.439 1.00 90.25 193 GLU A CA 1
ATOM 1524 C C . GLU A 1 193 ? 2.468 -15.025 -15.329 1.00 90.25 193 GLU A C 1
ATOM 1526 O O . GLU A 1 193 ? 3.385 -14.208 -15.428 1.00 90.25 193 GLU A O 1
ATOM 1531 N N . GLU A 1 194 ? 1.285 -14.851 -15.925 1.00 92.94 194 GLU A N 1
ATOM 1532 C CA . GLU A 1 194 ? 0.950 -13.662 -16.715 1.00 92.94 194 GLU A CA 1
ATOM 1533 C C . GLU A 1 194 ? 0.956 -12.394 -15.851 1.00 92.94 194 GLU A C 1
ATOM 1535 O O . GLU A 1 194 ? 1.605 -11.413 -16.215 1.00 92.94 194 GLU A O 1
ATOM 1540 N N . ILE A 1 195 ? 0.347 -12.442 -14.658 1.00 94.75 195 ILE A N 1
ATOM 1541 C CA . ILE A 1 195 ? 0.382 -11.325 -13.696 1.00 94.75 195 ILE A CA 1
ATOM 1542 C C . ILE A 1 195 ? 1.832 -10.944 -13.375 1.00 94.75 195 ILE A C 1
ATOM 1544 O O . ILE A 1 195 ? 2.204 -9.773 -13.428 1.00 94.75 195 ILE A O 1
ATOM 1548 N N . THR A 1 196 ? 2.679 -11.933 -13.072 1.00 93.62 196 THR A N 1
ATOM 1549 C CA . THR A 1 196 ? 4.093 -11.692 -12.741 1.00 93.62 196 THR A CA 1
ATOM 1550 C C . THR A 1 196 ? 4.838 -11.038 -13.910 1.00 93.62 196 THR A C 1
ATOM 1552 O O . THR A 1 196 ? 5.664 -10.154 -13.677 1.00 93.62 196 THR A O 1
ATOM 1555 N N . LYS A 1 197 ? 4.531 -11.422 -15.158 1.00 93.19 197 LYS A N 1
ATOM 1556 C CA . LYS A 1 197 ? 5.115 -10.820 -16.368 1.00 93.19 197 LYS A CA 1
ATOM 1557 C C . LYS A 1 197 ? 4.729 -9.351 -16.520 1.00 93.19 197 LYS A C 1
ATOM 1559 O O . LYS A 1 197 ? 5.627 -8.522 -16.638 1.00 93.19 197 LYS A O 1
ATOM 1564 N N . ILE A 1 198 ? 3.436 -9.029 -16.446 1.00 95.38 198 ILE A N 1
ATOM 1565 C CA . ILE A 1 198 ? 2.944 -7.646 -16.565 1.00 95.38 198 ILE A CA 1
ATOM 1566 C C . ILE A 1 198 ? 3.573 -6.766 -15.483 1.00 95.38 198 ILE A C 1
ATOM 1568 O O . ILE A 1 198 ? 4.164 -5.729 -15.781 1.00 95.38 198 ILE A O 1
ATOM 1572 N N . LEU A 1 199 ? 3.528 -7.207 -14.223 1.00 95.88 199 LEU A N 1
ATOM 1573 C CA . LEU A 1 199 ? 4.095 -6.437 -13.116 1.00 95.88 199 LEU A CA 1
ATOM 1574 C C . LEU A 1 199 ? 5.614 -6.250 -13.250 1.00 95.88 199 LEU A C 1
ATOM 1576 O O . LEU A 1 199 ? 6.126 -5.186 -12.903 1.00 95.88 199 LEU A O 1
ATOM 1580 N N . ALA A 1 200 ? 6.344 -7.241 -13.772 1.00 94.94 200 ALA A N 1
ATOM 1581 C CA . ALA A 1 200 ? 7.775 -7.103 -14.035 1.00 94.94 200 ALA A CA 1
ATOM 1582 C C . ALA A 1 200 ? 8.065 -6.070 -15.139 1.00 94.94 200 ALA A C 1
ATOM 1584 O O . ALA A 1 200 ? 8.952 -5.231 -14.958 1.00 94.94 200 ALA A O 1
ATOM 1585 N N . THR A 1 201 ? 7.296 -6.079 -16.234 1.00 95.62 201 THR A N 1
ATOM 1586 C CA . THR A 1 201 ? 7.375 -5.061 -17.297 1.00 95.62 201 THR A CA 1
ATOM 1587 C C . THR A 1 201 ? 7.109 -3.665 -16.734 1.00 95.62 201 THR A C 1
ATOM 1589 O O . THR A 1 201 ? 7.900 -2.746 -16.958 1.00 95.62 201 THR A O 1
ATOM 1592 N N . LEU A 1 202 ? 6.063 -3.499 -15.919 1.00 96.44 202 LEU A N 1
ATOM 1593 C CA . LEU A 1 202 ? 5.746 -2.218 -15.281 1.00 96.44 202 LEU A CA 1
ATOM 1594 C C . LEU A 1 202 ? 6.838 -1.765 -14.303 1.00 96.44 202 LEU A C 1
ATOM 1596 O O . LEU A 1 202 ? 7.226 -0.599 -14.320 1.00 96.44 202 LEU A O 1
ATOM 1600 N N . CYS A 1 203 ? 7.414 -2.673 -13.507 1.00 96.69 203 CYS A N 1
ATOM 1601 C CA . CYS A 1 203 ? 8.561 -2.351 -12.652 1.00 96.69 203 CYS A CA 1
ATOM 1602 C C . CYS A 1 203 ? 9.740 -1.819 -13.474 1.00 96.69 203 CYS A C 1
ATOM 1604 O O . CYS A 1 203 ? 10.311 -0.786 -13.129 1.00 96.69 203 CYS A O 1
ATOM 1606 N N . ASN A 1 204 ? 10.100 -2.492 -14.570 1.00 94.69 204 ASN A N 1
ATOM 1607 C CA . ASN A 1 204 ? 11.190 -2.049 -15.441 1.00 94.69 204 ASN A CA 1
ATOM 1608 C C . ASN A 1 204 ? 10.892 -0.696 -16.102 1.00 94.69 204 ASN A C 1
ATOM 1610 O O . ASN A 1 204 ? 11.804 0.117 -16.247 1.00 94.69 204 ASN A O 1
ATOM 1614 N N . SER A 1 205 ? 9.628 -0.438 -16.431 1.00 93.62 205 SER A N 1
ATOM 1615 C CA . SER A 1 205 ? 9.155 0.831 -16.996 1.00 93.62 205 SER A CA 1
ATOM 1616 C C . SER A 1 205 ? 9.288 1.982 -16.003 1.00 93.62 205 SER A C 1
ATOM 1618 O O . SER A 1 205 ? 9.811 3.038 -16.349 1.00 93.62 205 SER A O 1
ATOM 1620 N N . ILE A 1 206 ? 8.941 1.764 -14.731 1.00 94.38 206 ILE A N 1
ATOM 1621 C CA . ILE A 1 206 ? 9.163 2.771 -13.686 1.00 94.38 206 ILE A CA 1
ATOM 1622 C C . ILE A 1 206 ? 10.657 3.007 -13.446 1.00 94.38 206 ILE A C 1
ATOM 1624 O O . ILE A 1 206 ? 11.084 4.149 -13.304 1.00 94.38 206 ILE A O 1
ATOM 1628 N N . VAL A 1 207 ? 11.477 1.951 -13.421 1.00 93.75 207 VAL A N 1
ATOM 1629 C CA . VAL A 1 207 ? 12.940 2.098 -13.299 1.00 93.75 207 VAL A CA 1
ATOM 1630 C C . VAL A 1 207 ? 13.497 2.940 -14.446 1.00 93.75 207 VAL A C 1
ATOM 1632 O O . VAL A 1 207 ? 14.363 3.783 -14.225 1.00 93.75 207 VAL A O 1
ATOM 1635 N N . TYR A 1 208 ? 12.989 2.731 -15.659 1.00 90.75 208 TYR A N 1
ATOM 1636 C CA . TYR A 1 208 ? 13.358 3.522 -16.823 1.00 90.75 208 TYR A CA 1
ATOM 1637 C C . TYR A 1 208 ? 12.915 4.987 -16.702 1.00 90.75 208 TYR A C 1
ATOM 1639 O O . TYR A 1 208 ? 13.723 5.873 -16.964 1.00 90.75 208 TYR A O 1
ATOM 1647 N N . ALA A 1 209 ? 11.690 5.248 -16.233 1.00 90.19 209 ALA A N 1
ATOM 1648 C CA . ALA A 1 209 ? 11.181 6.602 -16.005 1.00 90.19 209 ALA A CA 1
ATOM 1649 C C . ALA A 1 209 ? 11.948 7.356 -14.900 1.00 90.19 209 ALA A C 1
ATOM 1651 O O . ALA A 1 209 ? 12.191 8.556 -15.014 1.00 90.19 209 ALA A O 1
ATOM 1652 N N . LEU A 1 210 ? 12.357 6.662 -13.831 1.00 90.69 210 LEU A N 1
ATOM 1653 C CA . LEU A 1 210 ? 13.146 7.241 -12.736 1.00 90.69 210 LEU A CA 1
ATOM 1654 C C . LEU A 1 210 ? 14.581 7.578 -13.157 1.00 90.69 210 LEU A C 1
ATOM 1656 O O . LEU A 1 210 ? 15.154 8.551 -12.647 1.00 90.69 210 LEU A O 1
ATOM 1660 N N . ALA A 1 211 ? 15.147 6.800 -14.084 1.00 87.56 211 ALA A N 1
ATOM 1661 C CA . ALA A 1 211 ? 16.465 7.061 -14.633 1.00 87.56 211 ALA A CA 1
ATOM 1662 C C . ALA A 1 211 ? 16.457 8.418 -15.355 1.00 87.56 211 ALA A C 1
ATOM 1664 O O . ALA A 1 211 ? 15.639 8.674 -16.234 1.00 87.56 211 ALA A O 1
ATOM 1665 N N . SER A 1 212 ? 17.398 9.300 -15.008 1.00 65.00 212 SER A N 1
ATOM 1666 C CA . SER A 1 212 ? 17.423 10.728 -15.389 1.00 65.00 212 SER A CA 1
ATOM 1667 C C . SER A 1 212 ? 17.649 11.028 -16.886 1.00 65.00 212 SER A C 1
ATOM 1669 O O . SER A 1 212 ? 18.128 12.103 -17.239 1.00 65.00 212 SER A O 1
ATOM 1671 N N . ARG A 1 213 ? 17.348 10.082 -17.781 1.00 60.94 213 ARG A N 1
ATOM 1672 C CA . ARG A 1 213 ? 17.536 10.184 -19.234 1.00 60.94 213 ARG A CA 1
ATOM 1673 C C . ARG A 1 213 ? 16.398 10.922 -19.955 1.00 60.94 213 ARG A C 1
ATOM 1675 O O . ARG A 1 213 ? 16.604 11.318 -21.094 1.00 60.94 213 ARG A O 1
ATOM 1682 N N . PHE A 1 214 ? 15.262 11.167 -19.291 1.00 55.03 214 PHE A N 1
ATOM 1683 C CA . PHE A 1 214 ? 14.055 11.777 -19.886 1.00 55.03 214 PHE A CA 1
ATOM 1684 C C . PHE A 1 214 ? 13.689 13.155 -19.314 1.00 55.03 214 PHE A C 1
ATOM 1686 O O . PHE A 1 214 ? 12.606 13.670 -19.569 1.00 55.03 214 PHE A O 1
ATOM 1693 N N . GLY A 1 215 ? 14.601 13.773 -18.561 1.00 62.16 215 GLY A N 1
ATOM 1694 C CA . GLY A 1 215 ? 14.370 15.046 -17.878 1.00 62.16 215 GLY A CA 1
ATOM 1695 C C . GLY A 1 215 ? 14.251 14.894 -16.361 1.00 62.16 215 GLY A C 1
ATOM 1696 O O . GLY A 1 215 ? 14.340 13.798 -15.804 1.00 62.16 215 GLY A O 1
ATOM 1697 N N . ILE A 1 216 ? 14.119 16.025 -15.670 1.00 75.75 216 ILE A N 1
ATOM 1698 C CA . ILE A 1 216 ? 13.993 16.061 -14.211 1.00 75.75 216 ILE A CA 1
ATOM 1699 C C . ILE A 1 216 ? 12.515 15.862 -13.867 1.00 75.75 216 ILE A C 1
ATOM 1701 O O . ILE A 1 216 ? 11.719 16.779 -14.050 1.00 75.75 216 ILE A O 1
ATOM 1705 N N . LEU A 1 217 ? 12.154 14.675 -13.366 1.00 85.44 217 LEU A N 1
ATOM 1706 C CA . LEU A 1 217 ? 10.837 14.453 -12.758 1.00 85.44 217 LEU A CA 1
ATOM 1707 C C . LEU A 1 217 ? 10.636 15.414 -11.585 1.00 85.44 217 LEU A C 1
ATOM 1709 O O . LEU A 1 217 ? 11.563 15.596 -10.785 1.00 85.44 217 LEU A O 1
ATOM 1713 N N . SER A 1 218 ? 9.420 15.947 -11.449 1.00 88.81 218 SER A N 1
ATOM 1714 C CA . SER A 1 218 ? 9.006 16.664 -10.244 1.00 88.81 218 SER A CA 1
ATOM 1715 C C . SER A 1 218 ? 9.080 15.747 -9.018 1.00 88.81 218 SER A C 1
ATOM 1717 O O . SER A 1 218 ? 9.002 14.517 -9.123 1.00 88.81 218 SER A O 1
ATOM 1719 N N . ASP A 1 219 ? 9.225 16.335 -7.830 1.00 89.50 219 ASP A N 1
ATOM 1720 C CA . ASP A 1 219 ? 9.327 15.566 -6.584 1.00 89.50 219 ASP A CA 1
ATOM 1721 C C . ASP A 1 219 ? 8.065 14.729 -6.319 1.00 89.50 219 ASP A C 1
ATOM 1723 O O . ASP A 1 219 ? 8.159 13.609 -5.809 1.00 89.50 219 ASP A O 1
ATOM 1727 N N . SER A 1 220 ? 6.890 15.232 -6.712 1.00 90.31 220 SER A N 1
ATOM 1728 C CA . SER A 1 220 ? 5.608 14.528 -6.607 1.00 90.31 220 SER A CA 1
ATOM 1729 C C . SER A 1 220 ? 5.583 13.276 -7.486 1.00 90.31 220 SER A C 1
ATOM 1731 O O . SER A 1 220 ? 5.290 12.188 -6.987 1.00 90.31 220 SER A O 1
ATOM 1733 N N . VAL A 1 221 ? 5.961 13.401 -8.762 1.00 91.50 221 VAL A N 1
ATOM 1734 C CA . VAL A 1 221 ? 5.986 12.285 -9.723 1.00 91.50 221 VAL A CA 1
ATOM 1735 C C . VAL A 1 221 ? 7.053 11.265 -9.334 1.00 91.50 221 VAL A C 1
ATOM 1737 O O . VAL A 1 221 ? 6.794 10.061 -9.309 1.00 91.50 221 VAL A O 1
ATOM 1740 N N . ARG A 1 222 ? 8.241 11.728 -8.927 1.00 92.81 222 ARG A N 1
ATOM 1741 C CA . ARG A 1 222 ? 9.298 10.853 -8.403 1.00 92.81 222 ARG A CA 1
ATOM 1742 C C . ARG A 1 222 ? 8.818 10.068 -7.187 1.00 92.81 222 ARG A C 1
ATOM 1744 O O . ARG A 1 222 ? 9.057 8.867 -7.104 1.00 92.81 222 ARG A O 1
ATOM 1751 N N . SER A 1 223 ? 8.124 10.726 -6.261 1.00 94.25 223 SER A N 1
ATOM 1752 C CA . SER A 1 223 ? 7.597 10.071 -5.063 1.00 94.25 223 SER A CA 1
ATOM 1753 C C . SER A 1 223 ? 6.547 9.023 -5.412 1.00 94.25 223 SER A C 1
ATOM 1755 O O . SER A 1 223 ? 6.618 7.900 -4.910 1.00 94.25 223 SER A O 1
ATOM 1757 N N . PHE A 1 224 ? 5.621 9.357 -6.315 1.00 95.06 224 PHE A N 1
ATOM 1758 C CA . PHE A 1 224 ? 4.627 8.421 -6.832 1.00 95.06 224 PHE A CA 1
ATOM 1759 C C . PHE A 1 224 ? 5.291 7.165 -7.405 1.00 95.06 224 PHE A C 1
ATOM 1761 O O . PHE A 1 224 ? 4.969 6.052 -6.983 1.00 95.06 224 PHE A O 1
ATOM 1768 N N . TYR A 1 225 ? 6.279 7.325 -8.286 1.00 95.56 225 TYR A N 1
ATOM 1769 C CA . TYR A 1 225 ? 6.976 6.199 -8.901 1.00 95.56 225 TYR A CA 1
ATOM 1770 C C . TYR A 1 225 ? 7.821 5.382 -7.923 1.00 95.56 225 TYR A C 1
ATOM 1772 O O . TYR A 1 225 ? 7.767 4.154 -7.971 1.00 95.56 225 TYR A O 1
ATOM 1780 N N . CYS A 1 226 ? 8.538 6.014 -6.992 1.00 97.00 226 CYS A N 1
ATOM 1781 C CA . CYS A 1 226 ? 9.302 5.300 -5.965 1.00 97.00 226 CYS A CA 1
ATOM 1782 C C . CYS A 1 226 ? 8.401 4.422 -5.083 1.00 97.00 226 CYS A C 1
ATOM 1784 O O . CYS A 1 226 ? 8.697 3.240 -4.880 1.00 97.00 226 CYS A O 1
ATOM 1786 N N . TYR A 1 227 ? 7.277 4.963 -4.601 1.00 97.75 227 TYR A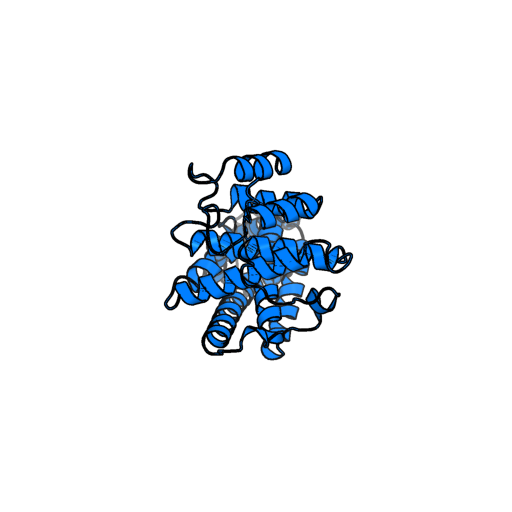 N 1
ATOM 1787 C CA . TYR A 1 227 ? 6.310 4.199 -3.811 1.00 97.75 227 TYR A CA 1
ATOM 1788 C C . TYR A 1 227 ? 5.666 3.079 -4.636 1.00 97.75 227 TYR A C 1
ATOM 1790 O O . TYR A 1 227 ? 5.623 1.933 -4.189 1.00 97.75 227 TYR A O 1
ATOM 1798 N N . THR A 1 228 ? 5.220 3.378 -5.857 1.00 97.62 228 THR A N 1
ATOM 1799 C CA . THR A 1 228 ? 4.567 2.403 -6.744 1.00 97.62 228 THR A CA 1
ATOM 1800 C C . THR A 1 228 ? 5.497 1.244 -7.093 1.00 97.62 228 THR A C 1
ATOM 1802 O O . THR A 1 228 ? 5.116 0.082 -6.943 1.00 97.62 228 THR A O 1
ATOM 1805 N N . LEU A 1 229 ? 6.744 1.541 -7.477 1.00 97.94 229 LEU A N 1
ATOM 1806 C CA . LEU A 1 229 ? 7.778 0.538 -7.724 1.00 97.94 229 LEU A CA 1
ATOM 1807 C C . LEU A 1 229 ? 7.988 -0.336 -6.489 1.00 97.94 229 LEU A C 1
ATOM 1809 O O . LEU A 1 229 ? 7.955 -1.559 -6.584 1.00 97.94 229 LEU A O 1
ATOM 1813 N N . THR A 1 230 ? 8.156 0.279 -5.321 1.00 98.12 230 THR A N 1
ATOM 1814 C CA . THR A 1 230 ? 8.371 -0.446 -4.063 1.00 98.12 230 THR A CA 1
ATOM 1815 C C . THR A 1 230 ? 7.198 -1.367 -3.733 1.00 98.12 230 THR A C 1
ATOM 1817 O O . THR A 1 230 ? 7.409 -2.524 -3.377 1.00 98.12 230 THR A O 1
ATOM 1820 N N . SER A 1 231 ? 5.968 -0.885 -3.910 1.00 98.31 231 SER A N 1
ATOM 1821 C CA . SER A 1 231 ? 4.740 -1.658 -3.722 1.00 98.31 231 SER A CA 1
ATOM 1822 C C . SER A 1 231 ? 4.713 -2.901 -4.618 1.00 98.31 231 SER A C 1
ATOM 1824 O O . SER A 1 231 ? 4.582 -4.023 -4.128 1.00 98.31 231 SER A O 1
ATOM 1826 N N . MET A 1 232 ? 4.944 -2.727 -5.922 1.00 97.62 232 MET A N 1
ATOM 1827 C CA . MET A 1 232 ? 4.965 -3.841 -6.873 1.00 97.62 232 MET A CA 1
ATOM 1828 C C . MET A 1 232 ? 6.102 -4.827 -6.599 1.00 97.62 232 MET A C 1
ATOM 1830 O O . MET A 1 232 ? 5.886 -6.033 -6.692 1.00 97.62 232 MET A O 1
ATOM 1834 N N . LEU A 1 233 ? 7.290 -4.351 -6.212 1.00 97.44 233 LEU A N 1
ATOM 1835 C CA . LEU A 1 233 ? 8.413 -5.212 -5.834 1.00 97.44 233 LEU A CA 1
ATOM 1836 C C . LEU A 1 233 ? 8.058 -6.113 -4.641 1.00 97.44 233 LEU A C 1
ATOM 1838 O O . LEU A 1 233 ? 8.319 -7.313 -4.694 1.00 97.44 233 LEU A O 1
ATOM 1842 N N . LEU A 1 234 ? 7.423 -5.574 -3.595 1.00 96.75 234 LEU A N 1
ATOM 1843 C CA . LEU A 1 234 ? 6.993 -6.358 -2.429 1.00 96.75 234 LEU A CA 1
ATOM 1844 C C . LEU A 1 234 ? 5.973 -7.444 -2.802 1.00 96.75 234 LEU A C 1
ATOM 1846 O O . LEU A 1 234 ? 6.071 -8.585 -2.340 1.00 96.75 234 LEU A O 1
ATOM 1850 N N . ILE A 1 235 ? 5.018 -7.107 -3.670 1.00 95.81 235 ILE A N 1
ATOM 1851 C CA . ILE A 1 235 ? 3.997 -8.043 -4.159 1.00 95.81 235 ILE A CA 1
ATOM 1852 C C . ILE A 1 235 ? 4.641 -9.129 -5.017 1.00 95.81 235 ILE A C 1
ATOM 1854 O O . ILE A 1 235 ? 4.422 -10.318 -4.776 1.00 95.81 235 ILE A O 1
ATOM 1858 N N . LEU A 1 236 ? 5.482 -8.740 -5.977 1.00 95.06 236 LEU A N 1
ATOM 1859 C CA . LEU A 1 236 ? 6.227 -9.659 -6.833 1.00 95.06 236 LEU A CA 1
ATOM 1860 C C . LEU A 1 236 ? 7.121 -10.592 -6.023 1.00 95.06 236 LEU A C 1
ATOM 1862 O O . LEU A 1 236 ? 7.217 -11.770 -6.353 1.00 95.06 236 LEU A O 1
ATOM 1866 N N . ASP A 1 237 ? 7.722 -10.119 -4.934 1.00 95.12 237 ASP A N 1
ATOM 1867 C CA . ASP A 1 237 ? 8.553 -10.957 -4.070 1.00 95.12 237 ASP A CA 1
ATOM 1868 C C . ASP A 1 237 ? 7.758 -12.049 -3.349 1.00 95.12 237 ASP A C 1
ATOM 1870 O O . ASP A 1 237 ? 8.308 -13.101 -3.013 1.00 95.12 237 ASP A O 1
ATOM 1874 N N . CYS A 1 238 ? 6.457 -11.828 -3.149 1.00 93.19 238 CYS A N 1
ATOM 1875 C CA . CYS A 1 238 ? 5.532 -12.815 -2.605 1.00 93.19 238 CYS A CA 1
ATOM 1876 C C . CYS A 1 238 ? 4.976 -13.750 -3.688 1.00 93.19 238 CYS A C 1
ATOM 1878 O O . CYS A 1 238 ? 4.907 -14.966 -3.476 1.00 93.19 238 CYS A O 1
ATOM 1880 N N . LEU A 1 239 ? 4.592 -13.203 -4.846 1.00 91.75 239 LEU A N 1
ATOM 1881 C CA . LEU A 1 239 ? 4.040 -13.978 -5.955 1.00 91.75 239 LEU A CA 1
ATOM 1882 C C . LEU A 1 239 ? 5.120 -14.867 -6.579 1.00 91.75 239 LEU A C 1
ATOM 1884 O O . LEU A 1 239 ? 4.937 -16.074 -6.713 1.00 91.75 239 LEU A O 1
ATOM 1888 N N . TRP A 1 240 ? 6.291 -14.333 -6.888 1.00 89.12 240 TRP A N 1
ATOM 1889 C CA . TRP A 1 240 ? 7.326 -15.102 -7.552 1.00 89.12 240 TRP A CA 1
ATOM 1890 C C . TRP A 1 240 ? 8.039 -16.050 -6.583 1.00 89.12 240 TRP A C 1
ATOM 1892 O O . TRP A 1 240 ? 8.744 -15.625 -5.674 1.00 89.12 240 TRP A O 1
ATOM 1902 N N . ASN A 1 241 ? 7.916 -17.363 -6.803 1.00 85.50 241 ASN A N 1
ATOM 1903 C CA . ASN A 1 241 ? 8.545 -18.415 -5.990 1.00 85.50 241 ASN A CA 1
ATOM 1904 C C . ASN A 1 241 ? 10.054 -18.228 -5.741 1.00 85.50 241 ASN A C 1
ATOM 1906 O O . ASN A 1 241 ? 10.547 -18.625 -4.690 1.00 85.50 241 ASN A O 1
ATOM 1910 N N . GLN A 1 242 ? 10.796 -17.645 -6.688 1.00 85.75 242 GLN A N 1
ATOM 1911 C CA . GLN A 1 242 ? 12.241 -17.435 -6.543 1.00 85.75 242 GLN A CA 1
ATOM 1912 C C . GLN A 1 242 ? 12.607 -16.139 -5.799 1.00 85.75 242 GLN A C 1
ATOM 1914 O O . GLN A 1 242 ? 13.758 -16.006 -5.372 1.00 85.75 242 GLN A O 1
ATOM 1919 N N . GLY A 1 243 ? 11.643 -15.231 -5.615 1.00 89.31 243 GLY A N 1
ATOM 1920 C CA . GLY A 1 243 ? 11.847 -13.877 -5.105 1.00 89.31 243 GLY A CA 1
ATOM 1921 C C . GLY A 1 243 ? 12.406 -12.906 -6.145 1.00 89.31 243 GLY A C 1
ATOM 1922 O O . GLY A 1 243 ? 12.927 -13.316 -7.182 1.00 89.31 243 GLY A O 1
ATOM 1923 N N . ILE A 1 244 ? 12.333 -11.608 -5.847 1.00 93.00 244 ILE A N 1
ATOM 1924 C CA . ILE A 1 244 ? 12.774 -10.535 -6.763 1.00 93.00 244 ILE A CA 1
ATOM 1925 C C . ILE A 1 244 ? 14.290 -10.310 -6.774 1.00 93.00 244 ILE A C 1
ATOM 1927 O O . ILE A 1 244 ? 14.809 -9.656 -7.675 1.00 93.00 244 ILE A O 1
ATOM 1931 N N . PHE A 1 245 ? 15.015 -10.799 -5.761 1.00 90.88 245 PHE A N 1
ATOM 1932 C CA . PHE A 1 245 ? 16.449 -10.518 -5.608 1.00 90.88 245 PHE A CA 1
ATOM 1933 C C . PHE A 1 245 ? 17.356 -11.463 -6.401 1.00 90.88 245 PHE A C 1
ATOM 1935 O O . PHE A 1 245 ? 18.549 -11.188 -6.531 1.00 90.88 245 PHE A O 1
ATOM 1942 N N . LYS A 1 246 ? 16.827 -12.573 -6.926 1.00 82.69 246 LYS A N 1
ATOM 1943 C CA . LYS A 1 246 ? 17.566 -13.431 -7.861 1.00 82.69 246 LYS A CA 1
ATOM 1944 C C . LYS A 1 246 ? 17.529 -12.821 -9.264 1.00 82.69 246 LYS A C 1
ATOM 1946 O O . LYS A 1 246 ? 16.588 -12.111 -9.603 1.00 82.69 246 LYS A O 1
ATOM 1951 N N . ASN A 1 247 ? 18.548 -13.107 -10.083 1.00 70.50 247 ASN A N 1
ATOM 1952 C CA . ASN A 1 247 ? 18.546 -12.693 -11.490 1.00 70.50 247 ASN A CA 1
ATOM 1953 C C . ASN A 1 247 ? 17.257 -13.177 -12.159 1.00 70.50 247 ASN A C 1
ATOM 1955 O O . ASN A 1 247 ? 16.936 -14.364 -12.100 1.00 70.50 247 ASN A O 1
ATOM 1959 N N . GLY A 1 248 ? 16.522 -12.247 -12.761 1.00 77.31 248 GLY A N 1
ATOM 1960 C CA . GLY A 1 248 ? 15.152 -12.493 -13.174 1.00 77.31 248 GLY A CA 1
ATOM 1961 C C . GLY A 1 248 ? 14.601 -11.415 -14.103 1.00 77.31 248 GLY A C 1
ATOM 1962 O O . GLY A 1 248 ? 15.345 -10.726 -14.795 1.00 77.31 248 GLY A O 1
ATOM 1963 N N . MET A 1 249 ? 13.278 -11.277 -14.105 1.00 83.75 249 MET A N 1
ATOM 1964 C CA . MET A 1 249 ? 12.494 -10.444 -15.017 1.00 83.75 249 MET A CA 1
ATOM 1965 C C . MET A 1 249 ? 12.575 -8.956 -14.669 1.00 83.75 249 MET A C 1
ATOM 1967 O O . MET A 1 249 ? 12.150 -8.126 -15.461 1.00 83.75 249 MET A O 1
ATOM 1971 N N . ILE A 1 250 ? 13.117 -8.626 -13.493 1.00 89.25 250 ILE A N 1
ATOM 1972 C CA . ILE A 1 250 ? 13.245 -7.261 -12.991 1.00 89.25 250 ILE A CA 1
ATOM 1973 C C . ILE A 1 250 ? 14.723 -6.907 -12.888 1.00 89.25 250 ILE A C 1
ATOM 1975 O O . ILE A 1 250 ? 15.517 -7.665 -12.317 1.00 89.25 250 ILE A O 1
ATOM 1979 N N . LYS A 1 251 ? 15.090 -5.703 -13.333 1.00 87.94 251 LYS A N 1
ATOM 1980 C CA . LYS A 1 251 ? 16.419 -5.121 -13.093 1.00 87.94 251 LYS A CA 1
ATOM 1981 C C . LYS A 1 251 ? 16.554 -4.640 -11.642 1.00 87.94 251 LYS A C 1
ATOM 1983 O O . LYS A 1 251 ? 16.761 -3.454 -11.398 1.00 87.94 251 LYS A O 1
ATOM 1988 N N . ILE A 1 252 ? 16.473 -5.550 -10.667 1.00 93.75 252 ILE A N 1
ATOM 1989 C CA . ILE A 1 252 ? 16.444 -5.217 -9.230 1.00 93.75 252 ILE A CA 1
ATOM 1990 C C . ILE A 1 252 ? 17.651 -4.376 -8.780 1.00 93.75 252 ILE A C 1
ATOM 1992 O O . ILE A 1 252 ? 17.507 -3.476 -7.959 1.00 93.75 252 ILE A O 1
ATOM 1996 N N . GLY A 1 253 ? 18.834 -4.596 -9.365 1.00 93.81 253 GLY A N 1
ATOM 1997 C CA . GLY A 1 253 ? 20.012 -3.763 -9.102 1.00 93.81 253 GLY A CA 1
ATOM 1998 C C . GLY A 1 253 ? 19.835 -2.308 -9.554 1.00 93.81 253 GLY A C 1
ATOM 1999 O O . GLY A 1 253 ? 20.199 -1.398 -8.813 1.00 93.81 253 GLY A O 1
ATOM 2000 N N . LYS A 1 254 ? 19.227 -2.085 -10.731 1.00 93.44 254 LYS A N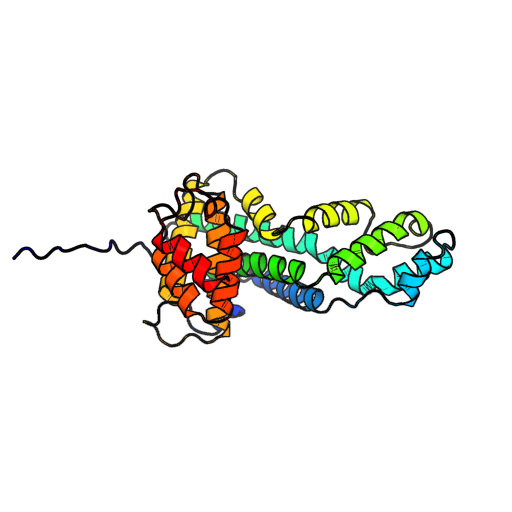 1
ATOM 2001 C CA . LYS A 1 254 ? 18.899 -0.736 -11.222 1.00 93.44 254 LYS A CA 1
ATOM 2002 C C . LYS A 1 254 ? 17.775 -0.121 -10.386 1.00 93.44 254 LYS A C 1
ATOM 2004 O O . LYS A 1 254 ? 17.921 1.009 -9.951 1.00 93.44 254 LYS A O 1
ATOM 2009 N N . ALA A 1 255 ? 16.734 -0.887 -10.050 1.00 95.19 255 ALA A N 1
ATOM 2010 C CA . ALA A 1 255 ? 15.659 -0.430 -9.166 1.00 95.19 255 ALA A CA 1
ATOM 2011 C C . ALA A 1 255 ? 16.188 0.080 -7.817 1.00 95.19 255 ALA A C 1
ATOM 2013 O O . ALA A 1 255 ? 15.875 1.193 -7.406 1.00 95.19 255 ALA A O 1
ATOM 2014 N N . VAL A 1 256 ? 17.054 -0.694 -7.155 1.00 95.75 256 VAL A N 1
ATOM 2015 C CA . VAL A 1 256 ? 17.683 -0.275 -5.893 1.00 95.75 256 VAL A CA 1
ATOM 2016 C C . VAL A 1 256 ? 18.571 0.953 -6.094 1.00 95.75 256 VAL A C 1
ATOM 2018 O O . VAL A 1 256 ? 18.564 1.837 -5.244 1.00 95.75 256 VAL A O 1
ATOM 2021 N N . SER A 1 257 ? 19.299 1.046 -7.210 1.00 94.44 257 SER A N 1
ATOM 2022 C CA . SER A 1 257 ? 20.101 2.231 -7.539 1.00 94.44 257 SER A CA 1
ATOM 2023 C C . SER A 1 257 ? 19.242 3.492 -7.677 1.00 94.44 257 SER A C 1
ATOM 2025 O O . SER A 1 257 ? 19.573 4.516 -7.084 1.00 94.44 257 SER A O 1
ATOM 2027 N N . GLU A 1 258 ? 18.122 3.425 -8.400 1.00 94.06 258 GLU A N 1
ATOM 2028 C CA . GLU A 1 258 ? 17.227 4.577 -8.573 1.00 94.06 258 GLU A CA 1
ATOM 2029 C C . GLU A 1 258 ? 16.553 4.992 -7.260 1.00 94.06 258 GLU A C 1
ATOM 2031 O O . GLU A 1 258 ? 16.404 6.186 -6.983 1.00 94.06 258 GLU A O 1
ATOM 2036 N N . LEU A 1 259 ? 16.219 4.027 -6.395 1.00 95.44 259 LEU A N 1
ATOM 2037 C CA . LEU A 1 259 ? 15.739 4.332 -5.047 1.00 95.44 259 LEU A CA 1
ATOM 2038 C C . LEU A 1 259 ? 16.824 5.021 -4.211 1.00 95.44 259 LEU A C 1
ATOM 2040 O O . LEU A 1 259 ? 16.538 6.030 -3.582 1.00 95.44 259 LEU A O 1
ATOM 2044 N N . VAL A 1 260 ? 18.078 4.557 -4.241 1.00 94.00 260 VAL A N 1
ATOM 2045 C CA . VAL A 1 260 ? 19.195 5.229 -3.542 1.00 94.00 260 VAL A CA 1
ATOM 2046 C C . VAL A 1 260 ? 19.380 6.671 -4.030 1.00 94.00 260 VAL A C 1
ATOM 2048 O O . VAL A 1 260 ? 19.621 7.568 -3.223 1.00 94.00 260 VAL A O 1
ATOM 2051 N N . ASN A 1 261 ? 19.220 6.915 -5.331 1.00 90.69 261 ASN A N 1
ATOM 2052 C CA . ASN A 1 261 ? 19.359 8.246 -5.925 1.00 90.69 261 ASN A CA 1
ATOM 2053 C C . ASN A 1 261 ? 18.184 9.188 -5.608 1.00 90.69 261 ASN A C 1
ATOM 2055 O O . ASN A 1 261 ? 18.294 10.396 -5.804 1.00 90.69 261 ASN A O 1
ATOM 2059 N N . SER A 1 262 ? 17.074 8.668 -5.081 1.00 86.75 262 SER A N 1
ATOM 2060 C CA . SER A 1 262 ? 15.849 9.429 -4.803 1.00 86.75 262 SER A CA 1
ATOM 2061 C C . SER A 1 262 ? 15.793 10.000 -3.377 1.00 86.75 262 SER A C 1
ATOM 2063 O O . SER A 1 262 ? 14.720 10.121 -2.797 1.00 86.75 262 SER A O 1
ATOM 2065 N N . SER A 1 263 ? 16.945 10.347 -2.796 1.00 82.19 263 SER A N 1
ATOM 2066 C CA . SER A 1 263 ? 17.072 11.057 -1.511 1.00 82.19 263 SER A CA 1
ATOM 2067 C C . SER A 1 263 ? 16.227 10.465 -0.355 1.00 82.19 263 SER A C 1
ATOM 2069 O O . SER A 1 263 ? 16.358 9.283 -0.029 1.00 82.19 263 SER A O 1
ATOM 2071 N N . ALA A 1 264 ? 15.393 11.275 0.308 1.00 89.19 264 ALA A N 1
ATOM 2072 C CA . ALA A 1 264 ? 14.631 10.897 1.500 1.00 89.19 264 ALA A CA 1
ATOM 2073 C C . ALA A 1 264 ? 13.547 9.850 1.202 1.00 89.19 264 ALA A C 1
ATOM 2075 O O . ALA A 1 264 ? 13.431 8.866 1.935 1.00 89.19 264 ALA A O 1
ATOM 2076 N N . ILE A 1 265 ? 12.808 10.020 0.099 1.00 91.88 265 ILE A N 1
ATOM 2077 C CA . ILE A 1 265 ? 11.789 9.050 -0.324 1.00 91.88 265 ILE A CA 1
ATOM 2078 C C . ILE A 1 265 ? 12.425 7.698 -0.666 1.00 91.88 265 ILE A C 1
ATOM 2080 O O . ILE A 1 265 ? 11.894 6.640 -0.331 1.00 91.88 265 ILE A O 1
ATOM 2084 N N . GLY A 1 266 ? 13.620 7.739 -1.255 1.00 93.19 266 GLY A N 1
ATOM 2085 C CA . GLY A 1 266 ? 14.462 6.579 -1.498 1.00 93.19 266 GLY A CA 1
ATOM 2086 C C . GLY A 1 266 ? 14.754 5.764 -0.241 1.00 93.19 266 GLY A C 1
ATOM 2087 O O . GLY A 1 266 ? 14.514 4.556 -0.213 1.00 93.19 266 GLY A O 1
ATOM 2088 N N . LYS A 1 267 ? 15.224 6.426 0.826 1.00 94.00 267 LYS A N 1
ATOM 2089 C CA . LYS A 1 267 ? 15.509 5.788 2.125 1.00 94.00 267 LYS A CA 1
ATOM 2090 C C . LYS A 1 267 ? 14.265 5.135 2.738 1.00 94.00 267 LYS A C 1
ATOM 2092 O O . LYS A 1 267 ? 14.354 4.020 3.259 1.00 94.00 267 LYS A O 1
ATOM 2097 N N . GLU A 1 268 ? 13.104 5.780 2.642 1.00 94.25 268 GLU A N 1
ATOM 2098 C CA . GLU A 1 268 ? 11.840 5.193 3.104 1.00 94.25 268 GLU A CA 1
ATOM 2099 C C . GLU A 1 268 ? 11.474 3.937 2.291 1.00 94.25 268 GLU A C 1
ATOM 2101 O O . GLU A 1 268 ? 11.255 2.866 2.857 1.00 94.25 268 GLU A O 1
ATOM 2106 N N . CYS A 1 269 ? 11.512 4.029 0.959 1.00 96.81 269 CYS A N 1
ATOM 2107 C CA . CYS A 1 269 ? 11.236 2.918 0.045 1.00 96.81 269 CYS A CA 1
ATOM 2108 C C . CYS A 1 269 ? 12.160 1.711 0.275 1.00 96.81 269 CYS A C 1
ATOM 2110 O O . CYS A 1 269 ? 11.710 0.566 0.362 1.00 96.81 269 CYS A O 1
ATOM 2112 N N . LEU A 1 270 ? 13.459 1.957 0.452 1.00 97.00 270 LEU A N 1
ATOM 2113 C CA . LEU A 1 270 ? 14.433 0.914 0.775 1.00 97.00 270 LEU A CA 1
ATOM 2114 C C . LEU A 1 270 ? 14.157 0.279 2.144 1.00 97.00 270 LEU A C 1
ATOM 2116 O O . LEU A 1 270 ? 14.401 -0.917 2.317 1.00 97.00 270 LEU A O 1
ATOM 2120 N N . SER A 1 271 ? 13.622 1.041 3.103 1.00 95.62 271 SER A N 1
ATOM 2121 C CA . SER A 1 271 ? 13.224 0.512 4.412 1.00 95.62 271 SER A CA 1
ATOM 2122 C C . SER A 1 271 ? 12.044 -0.450 4.276 1.00 95.62 271 SER A C 1
ATOM 2124 O O . SER A 1 271 ? 12.082 -1.541 4.851 1.00 95.62 271 SER A O 1
ATOM 2126 N N . TYR A 1 272 ? 11.051 -0.126 3.440 1.00 95.75 272 TYR A N 1
ATOM 2127 C CA . TYR A 1 272 ? 9.979 -1.071 3.112 1.00 95.75 272 TYR A CA 1
ATOM 2128 C C . TYR A 1 272 ? 10.516 -2.338 2.449 1.00 95.75 272 TYR A C 1
ATOM 2130 O O . TYR A 1 272 ? 10.122 -3.430 2.846 1.00 95.75 272 TYR A O 1
ATOM 2138 N N . LEU A 1 273 ? 11.461 -2.238 1.508 1.00 95.50 273 LEU A N 1
ATOM 2139 C CA . LEU A 1 273 ? 12.076 -3.431 0.913 1.00 95.50 273 LEU A CA 1
ATOM 2140 C C . LEU A 1 273 ? 12.836 -4.265 1.951 1.00 95.50 273 LEU A C 1
ATOM 2142 O O . LEU A 1 273 ? 12.711 -5.489 1.954 1.00 95.50 273 LEU A O 1
ATOM 2146 N N . ARG A 1 274 ? 13.593 -3.632 2.851 1.00 95.50 274 ARG A N 1
ATOM 2147 C CA . ARG A 1 274 ? 14.365 -4.327 3.891 1.00 95.50 274 ARG A CA 1
ATOM 2148 C C . ARG A 1 274 ? 13.478 -5.140 4.830 1.00 95.50 274 ARG A C 1
ATOM 2150 O O . ARG A 1 274 ? 13.814 -6.283 5.134 1.00 95.50 274 ARG A O 1
ATOM 2157 N N . TYR A 1 275 ? 12.396 -4.538 5.316 1.00 93.19 275 TYR A N 1
ATOM 2158 C CA . TYR A 1 275 ? 11.565 -5.125 6.372 1.00 93.19 275 TYR A CA 1
ATOM 2159 C C . TYR A 1 275 ? 10.308 -5.828 5.849 1.00 93.19 275 TYR A C 1
ATOM 2161 O O . TYR A 1 275 ? 9.749 -6.669 6.548 1.00 93.19 275 TYR A O 1
ATOM 2169 N N . GLY A 1 276 ? 9.859 -5.495 4.639 1.00 92.50 276 GLY A N 1
ATOM 2170 C CA . GLY A 1 276 ? 8.641 -6.023 4.027 1.00 92.50 276 GLY A CA 1
ATOM 2171 C C . GLY A 1 276 ? 8.867 -7.133 3.002 1.00 92.50 276 GLY A C 1
ATOM 2172 O O . GLY A 1 276 ? 7.940 -7.898 2.748 1.00 92.50 276 GLY A O 1
ATOM 2173 N N . SER A 1 277 ? 10.063 -7.253 2.412 1.00 94.50 277 SER A N 1
ATOM 2174 C CA . SER A 1 277 ? 10.317 -8.306 1.419 1.00 94.50 277 SER A CA 1
ATOM 2175 C C . SER A 1 277 ? 10.431 -9.675 2.085 1.00 94.50 277 SER A C 1
ATOM 2177 O O . SER A 1 277 ? 11.149 -9.847 3.073 1.00 94.50 277 SER A O 1
ATOM 2179 N N . ARG A 1 278 ? 9.805 -10.686 1.483 1.00 93.69 278 ARG A N 1
ATOM 2180 C CA . ARG A 1 278 ? 9.866 -12.085 1.919 1.00 93.69 278 ARG A CA 1
ATOM 2181 C C . ARG A 1 278 ? 11.265 -12.675 1.757 1.00 93.69 278 ARG A C 1
ATOM 2183 O O . ARG A 1 278 ? 11.711 -13.443 2.606 1.00 93.69 278 ARG A O 1
ATOM 2190 N N . THR A 1 279 ? 11.949 -12.361 0.658 1.00 94.12 279 THR A N 1
ATOM 2191 C CA . THR A 1 279 ? 13.203 -13.026 0.283 1.00 94.12 279 THR A CA 1
ATOM 2192 C C . THR A 1 279 ? 14.456 -12.214 0.599 1.00 94.12 279 THR A C 1
ATOM 2194 O O . THR A 1 279 ? 15.541 -12.793 0.649 1.00 94.12 279 THR A O 1
ATOM 2197 N N . PHE A 1 280 ? 14.334 -10.921 0.935 1.00 94.94 280 PHE A N 1
ATOM 2198 C CA . PHE A 1 280 ? 15.477 -10.102 1.366 1.00 94.94 280 PHE A CA 1
ATOM 2199 C C . PHE A 1 280 ? 16.270 -10.725 2.535 1.00 94.94 280 PHE A C 1
ATOM 2201 O O . PHE A 1 280 ? 17.505 -10.726 2.467 1.00 94.94 280 PHE A O 1
ATOM 2208 N N . PRO A 1 281 ? 15.641 -11.308 3.580 1.00 93.00 281 PRO A N 1
ATOM 2209 C CA . PRO A 1 281 ? 16.371 -11.937 4.684 1.00 93.00 281 PRO A CA 1
ATOM 2210 C C . PRO A 1 281 ? 17.169 -13.188 4.285 1.00 93.00 281 PRO A C 1
ATOM 2212 O O . PRO A 1 281 ? 18.055 -13.602 5.024 1.00 93.00 281 PRO A O 1
ATOM 2215 N N . LEU A 1 282 ? 16.891 -13.790 3.125 1.00 91.69 282 LEU A N 1
ATOM 2216 C CA . LEU A 1 282 ? 17.503 -15.050 2.708 1.00 91.69 282 LEU A CA 1
ATOM 2217 C C . LEU A 1 282 ? 18.931 -14.852 2.184 1.00 91.69 282 LEU A C 1
ATOM 2219 O O . LEU A 1 282 ? 19.256 -13.854 1.537 1.00 91.69 282 LEU A O 1
ATOM 2223 N N . ASN A 1 283 ? 19.780 -15.866 2.360 1.00 86.44 283 ASN A N 1
ATOM 2224 C CA . ASN A 1 283 ? 21.171 -15.861 1.880 1.00 86.44 283 ASN A CA 1
ATOM 2225 C C . ASN A 1 283 ? 21.303 -15.815 0.345 1.00 86.44 283 ASN A C 1
ATOM 2227 O O . ASN A 1 283 ? 22.404 -15.676 -0.177 1.00 86.44 283 ASN A O 1
ATOM 2231 N N . THR A 1 284 ? 20.191 -15.921 -0.382 1.00 87.00 284 THR A N 1
ATOM 2232 C CA . THR A 1 284 ? 20.142 -15.835 -1.844 1.00 87.00 284 THR A CA 1
ATOM 2233 C C . THR A 1 284 ? 20.177 -14.406 -2.379 1.00 87.00 284 THR A C 1
ATOM 2235 O O . THR A 1 284 ? 20.402 -14.228 -3.572 1.00 87.00 284 THR A O 1
ATOM 2238 N N . THR A 1 285 ? 19.947 -13.392 -1.539 1.00 91.25 285 THR A N 1
ATOM 2239 C CA . THR A 1 285 ? 20.025 -11.982 -1.949 1.00 91.25 285 THR A CA 1
ATOM 2240 C C . THR A 1 285 ? 21.477 -11.599 -2.260 1.00 91.25 285 THR A C 1
ATOM 2242 O O . THR A 1 285 ? 22.324 -11.718 -1.368 1.00 91.25 285 THR A O 1
ATOM 2245 N N . PRO A 1 286 ? 21.787 -11.091 -3.469 1.00 92.44 286 PRO A N 1
ATOM 2246 C CA . PRO A 1 286 ? 23.142 -10.701 -3.845 1.00 92.44 286 PRO A CA 1
ATOM 2247 C C . PRO A 1 286 ? 23.767 -9.695 -2.872 1.00 92.44 286 PRO A C 1
ATOM 2249 O O . PRO A 1 286 ? 23.149 -8.693 -2.502 1.00 92.44 286 PRO A O 1
ATOM 2252 N N . SER A 1 287 ? 25.028 -9.927 -2.492 1.00 93.00 287 SER A N 1
ATOM 2253 C CA . SER A 1 287 ? 25.741 -9.123 -1.488 1.00 93.00 287 SER A CA 1
ATOM 2254 C C . SER A 1 287 ? 25.831 -7.635 -1.839 1.00 93.00 287 SER A C 1
ATOM 2256 O O . SER A 1 287 ? 25.809 -6.796 -0.940 1.00 93.00 287 SER A O 1
ATOM 2258 N N . SER A 1 288 ? 25.915 -7.293 -3.130 1.00 93.44 288 SER A N 1
ATOM 2259 C CA . SER A 1 288 ? 25.917 -5.905 -3.611 1.00 93.44 288 SER A CA 1
ATOM 2260 C C . SER A 1 288 ? 24.593 -5.198 -3.310 1.00 93.44 288 SER A C 1
ATOM 2262 O O . SER A 1 288 ? 24.600 -4.117 -2.724 1.00 93.44 288 SER A O 1
ATOM 2264 N N . ILE A 1 289 ? 23.467 -5.841 -3.630 1.00 94.50 289 ILE A N 1
ATOM 2265 C CA . ILE A 1 289 ? 22.118 -5.326 -3.366 1.00 94.50 289 ILE A CA 1
ATOM 2266 C C . ILE A 1 289 ? 21.871 -5.228 -1.861 1.00 94.50 289 ILE A C 1
ATOM 2268 O O . ILE A 1 289 ? 21.432 -4.188 -1.372 1.00 94.50 289 ILE A O 1
ATOM 2272 N N . ARG A 1 290 ? 22.221 -6.278 -1.105 1.00 95.12 290 ARG A N 1
ATOM 2273 C CA . ARG A 1 290 ? 22.091 -6.281 0.357 1.00 95.12 290 ARG A CA 1
ATOM 2274 C C . ARG A 1 290 ? 22.840 -5.108 0.984 1.00 95.12 290 ARG A C 1
ATOM 2276 O O . ARG A 1 290 ? 22.274 -4.390 1.802 1.00 95.12 290 ARG A O 1
ATOM 2283 N N . ARG A 1 291 ? 24.096 -4.891 0.581 1.00 95.88 291 ARG A N 1
ATOM 2284 C CA . ARG A 1 291 ? 24.915 -3.777 1.076 1.00 95.88 291 ARG A CA 1
ATOM 2285 C C . ARG A 1 291 ? 24.295 -2.422 0.734 1.00 95.88 291 ARG A C 1
ATOM 2287 O O . ARG A 1 291 ? 24.290 -1.546 1.593 1.00 95.88 291 ARG A O 1
ATOM 2294 N N . ALA A 1 292 ? 23.783 -2.257 -0.486 1.00 95.12 292 ALA A N 1
ATOM 2295 C CA . ALA A 1 292 ? 23.147 -1.016 -0.918 1.00 95.12 292 ALA A CA 1
ATOM 2296 C C . ALA A 1 292 ? 21.898 -0.688 -0.083 1.00 95.12 292 ALA A C 1
ATOM 2298 O O . ALA A 1 292 ? 21.763 0.445 0.369 1.00 95.12 292 ALA A O 1
ATOM 2299 N N . ILE A 1 293 ? 21.035 -1.674 0.186 1.00 96.06 293 ILE A N 1
ATOM 2300 C CA . ILE A 1 293 ? 19.832 -1.478 1.010 1.00 96.06 293 ILE A CA 1
ATOM 2301 C C . ILE A 1 293 ? 20.209 -1.166 2.466 1.00 96.06 293 ILE A C 1
ATOM 2303 O O . ILE A 1 293 ? 19.720 -0.187 3.020 1.00 96.06 293 ILE A O 1
ATOM 2307 N N . LEU A 1 294 ? 21.102 -1.946 3.089 1.00 95.06 294 LEU A N 1
ATOM 2308 C CA . LEU A 1 294 ? 21.471 -1.743 4.499 1.00 95.06 294 LEU A CA 1
ATOM 2309 C C . LEU A 1 294 ? 22.099 -0.361 4.735 1.00 95.06 294 LEU A C 1
ATOM 2311 O O . LEU A 1 294 ? 21.612 0.396 5.567 1.00 95.06 294 LEU A O 1
ATOM 2315 N N . LYS A 1 295 ? 23.089 0.023 3.914 1.00 94.88 295 LYS A N 1
ATOM 2316 C CA . LYS A 1 295 ? 23.800 1.309 4.042 1.00 94.88 295 LYS A CA 1
ATOM 2317 C C . LYS A 1 295 ? 22.875 2.532 3.976 1.00 94.88 295 LYS A C 1
ATOM 2319 O O . LYS A 1 295 ? 23.213 3.569 4.530 1.00 94.88 295 LYS A O 1
ATOM 2324 N N . ASN A 1 296 ? 21.757 2.426 3.261 1.00 92.69 296 ASN A N 1
ATOM 2325 C CA . ASN A 1 296 ? 20.836 3.540 3.031 1.00 92.69 296 ASN A CA 1
ATOM 2326 C C . ASN A 1 296 ? 19.555 3.448 3.873 1.00 92.69 296 ASN A C 1
ATOM 2328 O O . ASN A 1 296 ? 18.657 4.260 3.679 1.00 92.69 296 ASN A O 1
ATOM 2332 N N . THR A 1 297 ? 19.447 2.476 4.783 1.00 89.94 297 THR A N 1
ATOM 2333 C CA . THR A 1 297 ? 18.289 2.321 5.686 1.00 89.94 297 THR A CA 1
ATOM 2334 C C . THR A 1 297 ? 18.663 2.404 7.160 1.00 89.94 297 THR A C 1
ATOM 2336 O O . THR A 1 297 ? 17.801 2.755 7.963 1.00 89.94 297 THR A O 1
ATOM 2339 N N . ASP A 1 298 ? 19.926 2.141 7.504 1.00 73.88 298 ASP A N 1
ATOM 2340 C CA . ASP A 1 298 ? 20.516 2.538 8.789 1.00 73.88 298 ASP A CA 1
ATOM 2341 C C . ASP A 1 298 ? 20.698 4.075 8.849 1.00 73.88 298 ASP A C 1
ATOM 2343 O O . ASP A 1 298 ? 20.518 4.658 9.939 1.00 73.88 298 ASP A O 1
#

pLDDT: mean 89.62, std 12.38, range [27.55, 98.31]

Sequence (298 aa):
MGFCTCGETEQHHIELPVGDDAIVGDVAQEYASLQKESTQLIDKLRNISPISADAKASLSNTQDVEKQLLAVKSLEPSVQIISQIQPVSAQICKGVTDILQMLMDNEDWEEDKAHIQSLLWCFYFCIVFDSVKLSTPQIHNTLYFYRRCIPKVQSVYTLPLKESDSGDLTFFLAENNPMQKKLVNSLNKERKEEITKILATLCNSIVYALASRFGILSDSVRSFYCYTLTSMLLILDCLWNQGIFKNGMIKIGKAVSELVNSSAIGKECLSYLRYGSRTFPLNTTPSSIRRAILKNTD

Secondary structure (DSSP, 8-state):
------------------STHHHHT---GGGHHHHHHHHHHHHHHHTPPPPPHHHHHGGG-TT-HHHHHHHHHHHHHHHHHHHTHHHHHHHHHHHHHHHHHHHHH-TTGGG-HHHHHHHHHHHHHHHHHHHHHHH-THHHHHHHHHHHHHHHHTTTS--SS-HHHHHHHHHHHHSSSHHHHHHHHHHSSTTHHHHHHHHHHHHHHHHHHHSTTS----HHHHHHHHHHHHHHHHHHHHHSTT-TTSSSSS-HHHHHHHHHHTHHHHHHHHHHHHHH-SSTTSTTS-HHHHHHHHHTT-

Radius of gyration: 21.86 Å; chains: 1; bounding box: 71×35×64 Å

InterPro domains:
  IPR009828 CYRIA/CYRIB, Rac1 binding domain [PF07159] (31-290)
  IPR039789 CYFIP-related Rac1 interactor [PTHR12422] (29-292)

Organism: Blastocystis sp. subtype 1 (strain ATCC 50177 / NandII) (NCBI:txid478820)